Protein AF-A0A4S8ESS3-F1 (afdb_monomer_lite)

pLDDT: mean 81.31, std 18.11, range [32.84, 97.81]

Secondary structure (DSSP, 8-state):
---------------------------------------HHHHHHHHSSGGGTT--HHHHHHHH---SEEETTEEEEEETTEEEEEEE-TTSSSEEEEEEE--TT---BTHHHHTS----BSTT-BHHHHHHHH-S--EEES--SS--TTS--EEEEEE---GGGTT-EEEEEEESSSTTTHHHHHHHHHHHHHHH-HHHHHTTGGGG-TTHHHHHHHHHHTTPBP-EEEEESS-HHHHTT------

Organism: NCBI:txid1330072

Structure (mmCIF, N/CA/C/O backbone):
data_AF-A0A4S8ESS3-F1
#
_entry.id   AF-A0A4S8ESS3-F1
#
loop_
_atom_site.group_PDB
_atom_site.id
_atom_site.type_symbol
_atom_site.label_atom_id
_atom_site.label_alt_id
_atom_site.label_comp_id
_atom_site.label_asym_id
_atom_site.label_entity_id
_atom_site.label_seq_id
_atom_site.pdbx_PDB_ins_code
_atom_site.Cartn_x
_atom_site.Cartn_y
_atom_site.Cartn_z
_atom_site.occupancy
_atom_site.B_iso_or_equiv
_atom_site.auth_seq_id
_atom_site.auth_comp_id
_atom_site.auth_asym_id
_atom_site.auth_atom_id
_atom_site.pdbx_PDB_model_num
ATOM 1 N N . MET A 1 1 ? -50.466 -57.862 1.826 1.00 41.16 1 MET A N 1
ATOM 2 C CA . MET A 1 1 ? -50.766 -58.953 2.780 1.00 41.16 1 MET A CA 1
ATOM 3 C C . MET A 1 1 ? -50.254 -58.518 4.147 1.00 41.16 1 MET A C 1
ATOM 5 O O . MET A 1 1 ? -49.085 -58.185 4.235 1.00 41.16 1 MET A O 1
ATOM 9 N N . ILE A 1 2 ? -51.165 -58.125 5.049 1.00 39.56 2 ILE A N 1
ATOM 10 C CA . ILE A 1 2 ? -51.532 -58.864 6.286 1.00 39.56 2 ILE A CA 1
ATOM 11 C C . ILE A 1 2 ? -50.348 -58.850 7.277 1.00 39.56 2 ILE A C 1
ATOM 13 O O . ILE A 1 2 ? -49.388 -59.574 7.071 1.00 39.56 2 ILE A O 1
ATOM 17 N N . MET A 1 3 ? -50.238 -57.851 8.165 1.00 32.84 3 MET A N 1
ATOM 18 C CA . MET A 1 3 ? -50.833 -57.745 9.520 1.00 32.84 3 MET A CA 1
ATOM 19 C C . MET A 1 3 ? -50.567 -58.936 10.463 1.00 32.84 3 MET A C 1
ATOM 21 O O . MET A 1 3 ? -50.750 -60.079 10.059 1.00 32.84 3 MET A O 1
ATOM 25 N N . LYS A 1 4 ? -50.388 -58.585 11.754 1.00 39.69 4 LYS A N 1
ATOM 26 C CA . LYS A 1 4 ? -50.577 -59.377 12.997 1.00 39.69 4 LYS A CA 1
ATOM 27 C C . LYS A 1 4 ? -49.290 -60.010 13.566 1.00 39.69 4 LYS A C 1
ATOM 29 O O . LYS A 1 4 ? -48.505 -60.552 12.811 1.00 39.69 4 LYS A O 1
ATOM 34 N N . ASN A 1 5 ? -49.017 -60.020 14.873 1.00 41.47 5 ASN A N 1
ATOM 35 C CA . ASN A 1 5 ? -49.795 -59.601 16.042 1.00 41.47 5 ASN A CA 1
ATOM 36 C C . ASN A 1 5 ? -48.910 -59.631 17.315 1.00 41.47 5 ASN A C 1
ATOM 38 O O . ASN A 1 5 ? -48.058 -60.504 17.441 1.00 41.47 5 ASN A O 1
ATOM 42 N N . THR A 1 6 ? -49.158 -58.662 18.203 1.00 40.44 6 THR A N 1
ATOM 43 C CA . THR A 1 6 ? -49.408 -58.761 19.663 1.00 40.44 6 THR A CA 1
ATOM 44 C C . THR A 1 6 ? -48.734 -59.837 20.543 1.00 40.44 6 THR A C 1
ATOM 46 O O . THR A 1 6 ? -48.971 -61.020 20.343 1.00 40.44 6 THR A O 1
ATOM 49 N N . GLU A 1 7 ? -48.002 -59.350 21.572 1.00 41.84 7 GLU A N 1
ATOM 50 C CA . GLU A 1 7 ? -48.209 -59.485 23.051 1.00 41.84 7 GLU A CA 1
ATOM 51 C C . GLU A 1 7 ? -48.598 -60.846 23.692 1.00 41.84 7 GLU A C 1
ATOM 53 O O . GLU A 1 7 ? -49.115 -61.725 23.014 1.00 41.84 7 GLU A O 1
ATOM 58 N N . PRO A 1 8 ? -48.592 -60.999 25.042 1.00 59.50 8 PRO A N 1
ATOM 59 C CA . PRO A 1 8 ? -47.778 -60.425 26.134 1.00 59.50 8 PRO A CA 1
ATOM 60 C C . PRO A 1 8 ? -47.262 -61.551 27.076 1.00 59.50 8 PRO A C 1
ATOM 62 O O . PRO A 1 8 ? -47.487 -62.725 26.809 1.00 59.50 8 PRO A O 1
ATOM 65 N N . LEU A 1 9 ? -46.636 -61.228 28.219 1.00 39.53 9 LEU A N 1
ATOM 66 C CA . LEU A 1 9 ? -46.969 -61.882 29.502 1.00 39.53 9 LEU A CA 1
ATOM 67 C C . LEU A 1 9 ? -46.327 -61.160 30.695 1.00 39.53 9 LEU A C 1
ATOM 69 O O . LEU A 1 9 ? -45.116 -60.972 30.790 1.00 39.53 9 LEU A O 1
ATOM 73 N N . HIS A 1 10 ? -47.205 -60.773 31.615 1.00 44.12 10 HIS A N 1
ATOM 74 C CA . HIS A 1 10 ? -46.914 -60.289 32.953 1.00 44.12 10 HIS A CA 1
ATOM 75 C C . HIS A 1 10 ? -46.130 -61.310 33.787 1.00 44.12 10 HIS A C 1
ATOM 77 O O . HIS A 1 10 ? -46.513 -62.475 33.863 1.00 44.12 10 HIS A O 1
ATOM 83 N N . TYR A 1 11 ? -45.158 -60.825 34.563 1.00 37.94 11 TYR A N 1
ATOM 84 C CA . TYR A 1 11 ? -44.803 -61.443 35.839 1.00 37.94 11 TYR A CA 1
ATOM 85 C C . TYR A 1 11 ? -44.484 -60.363 36.882 1.00 37.94 11 TYR A C 1
ATOM 87 O O . TYR A 1 11 ? -43.600 -59.529 36.698 1.00 37.94 11 TYR A O 1
ATOM 95 N N . ARG A 1 12 ? -45.253 -60.374 37.974 1.00 43.81 12 ARG A N 1
ATOM 96 C CA . ARG A 1 12 ? -45.036 -59.640 39.230 1.00 43.81 12 ARG A CA 1
ATOM 97 C C . ARG A 1 12 ? -45.041 -60.703 40.328 1.00 43.81 12 ARG A C 1
ATOM 99 O O . ARG A 1 12 ? -45.996 -61.476 40.379 1.00 43.81 12 ARG A O 1
ATOM 106 N N . PRO A 1 13 ? -43.999 -60.780 41.162 1.00 48.12 13 PRO A N 1
ATOM 107 C CA . 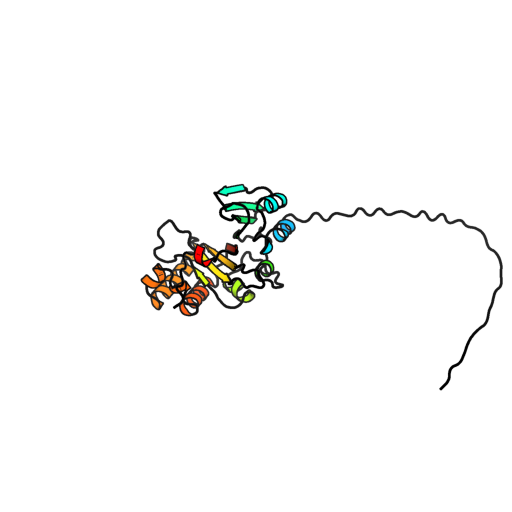PRO A 1 13 ? -44.198 -60.530 42.597 1.00 48.12 13 PRO A CA 1
ATOM 108 C C . PRO A 1 13 ? -42.968 -59.804 43.194 1.00 48.12 13 PRO A C 1
ATOM 110 O O . PRO A 1 13 ? -41.841 -60.009 42.768 1.00 48.12 13 PRO A O 1
ATOM 113 N N . SER A 1 14 ? -43.139 -58.728 43.960 1.00 41.91 14 SER A N 1
ATOM 114 C CA . SER A 1 14 ? -43.478 -58.627 45.391 1.00 41.91 14 SER A CA 1
ATOM 115 C C . SER A 1 14 ? -42.249 -58.542 46.303 1.00 41.91 14 SER A C 1
ATOM 117 O O . SER A 1 14 ? -41.392 -59.417 46.281 1.00 41.91 14 SER A O 1
ATOM 119 N N . ASN A 1 15 ? -42.329 -57.557 47.199 1.00 40.78 15 ASN A N 1
ATOM 120 C CA . ASN A 1 15 ? -41.742 -57.491 48.534 1.00 40.78 15 ASN A CA 1
ATOM 121 C C . ASN A 1 15 ? -40.331 -56.913 48.734 1.00 40.78 15 ASN A C 1
ATOM 123 O O . ASN A 1 15 ? -39.309 -57.562 48.576 1.00 40.78 15 ASN A O 1
ATOM 127 N N . THR A 1 16 ? -40.378 -55.667 49.229 1.00 48.56 16 THR A N 1
ATOM 128 C CA . THR A 1 16 ? -39.744 -55.197 50.470 1.00 48.56 16 THR A CA 1
ATOM 129 C C . THR A 1 16 ? -38.260 -55.480 50.641 1.00 48.56 16 THR A C 1
ATOM 131 O O . THR A 1 16 ? -37.907 -56.537 51.139 1.00 48.56 16 THR A O 1
ATOM 134 N N . GLU A 1 17 ? -37.430 -54.450 50.460 1.00 45.06 17 GLU A N 1
ATOM 135 C CA . GLU A 1 17 ? -36.347 -54.164 51.402 1.00 45.06 17 GLU A CA 1
ATOM 136 C C . GLU A 1 17 ? -36.005 -52.663 51.427 1.00 45.06 17 GLU A C 1
ATOM 138 O O . GLU A 1 17 ? -35.580 -52.063 50.447 1.00 45.06 17 GLU A O 1
ATOM 143 N N . LYS A 1 18 ? -36.228 -52.088 52.612 1.00 42.94 18 LYS A N 1
ATOM 144 C CA . LYS A 1 18 ? -35.362 -51.140 53.326 1.00 42.94 18 LYS A CA 1
ATOM 145 C C . LYS A 1 18 ? -34.908 -49.871 52.591 1.00 42.94 18 LYS A C 1
ATOM 147 O O . LYS A 1 18 ? -33.907 -49.822 51.886 1.00 42.94 18 LYS A O 1
ATOM 152 N N . PHE A 1 19 ? -35.598 -48.796 52.973 1.00 48.78 19 PHE A N 1
ATOM 153 C CA . PHE A 1 19 ? -35.094 -47.432 53.126 1.00 48.78 19 PHE A CA 1
ATOM 154 C C . PHE A 1 19 ? -33.573 -47.350 53.359 1.00 48.78 19 PHE A C 1
ATOM 156 O O . PHE A 1 19 ? -33.075 -47.677 54.437 1.00 48.78 19 PHE A O 1
ATOM 163 N N . LYS A 1 20 ? -32.862 -46.783 52.385 1.00 42.53 20 LYS A N 1
ATOM 164 C CA . LYS A 1 20 ? -31.691 -45.939 52.630 1.00 42.53 20 LYS A CA 1
ATOM 165 C C . LYS A 1 20 ? -31.896 -44.651 51.844 1.00 42.53 20 LYS A C 1
ATOM 167 O O . LYS A 1 20 ? -31.804 -44.636 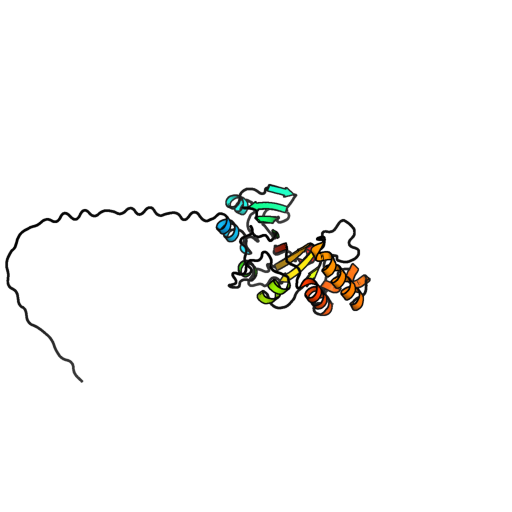50.622 1.00 42.53 20 LYS A O 1
ATOM 172 N N . GLN A 1 21 ? -32.253 -43.585 52.558 1.00 47.50 21 GLN A N 1
ATOM 173 C CA . GLN A 1 21 ? -32.236 -42.227 52.028 1.00 47.50 21 GLN A CA 1
ATOM 174 C C . GLN A 1 21 ? -30.781 -41.859 51.741 1.00 47.50 21 GLN A C 1
ATOM 176 O O . GLN A 1 21 ? -30.043 -41.434 52.625 1.00 47.50 21 GLN A O 1
ATOM 181 N N . THR A 1 22 ? -30.358 -42.059 50.499 1.00 47.38 22 THR A N 1
ATOM 182 C CA . THR A 1 22 ? -29.132 -41.456 49.989 1.00 47.38 22 THR A CA 1
ATOM 183 C C . THR A 1 22 ? -29.455 -40.003 49.671 1.00 47.38 22 THR A C 1
ATOM 185 O O . THR A 1 22 ? -30.120 -39.698 48.683 1.00 47.38 22 THR A O 1
ATOM 188 N N . VAL A 1 23 ? -29.035 -39.109 50.564 1.00 46.94 23 VAL A N 1
ATOM 189 C CA . VAL A 1 23 ? -29.010 -37.666 50.331 1.00 46.94 23 VAL A CA 1
ATOM 190 C C . VAL A 1 23 ? -28.032 -37.415 49.184 1.00 46.94 23 VAL A C 1
ATOM 192 O O . VAL A 1 23 ? -26.819 -37.488 49.364 1.00 46.94 23 VAL A O 1
ATOM 195 N N . TRP A 1 24 ? -28.557 -37.161 47.987 1.00 39.31 24 TRP A N 1
ATOM 196 C CA . TRP A 1 24 ? -27.760 -36.658 46.876 1.00 39.31 24 TRP A CA 1
ATOM 197 C C . TRP A 1 24 ? -27.543 -35.166 47.102 1.00 39.31 24 TRP A C 1
ATOM 199 O O . TRP A 1 24 ? -28.435 -34.350 46.880 1.00 39.31 24 TRP A O 1
ATOM 209 N N . ILE A 1 25 ? -26.353 -34.815 47.586 1.00 48.78 25 ILE A N 1
ATOM 210 C CA . ILE A 1 25 ? -25.860 -33.442 47.535 1.00 48.78 25 ILE A CA 1
ATOM 211 C C . ILE A 1 25 ? -25.698 -33.110 46.048 1.00 48.78 25 ILE A C 1
ATOM 213 O O . ILE A 1 25 ? -24.759 -33.568 45.400 1.00 48.78 25 ILE A O 1
ATOM 217 N N . VAL A 1 26 ? -26.641 -32.348 45.490 1.00 49.59 26 VAL A N 1
ATOM 218 C CA . VAL A 1 26 ? -26.472 -31.708 44.184 1.00 49.59 26 VAL A CA 1
ATOM 219 C C . VAL A 1 26 ? -25.432 -30.612 44.381 1.00 49.59 26 VAL A C 1
ATOM 221 O O . VAL A 1 26 ? -25.742 -29.506 44.820 1.00 49.59 26 VAL A O 1
ATOM 224 N N . ALA A 1 27 ? -24.171 -30.944 44.115 1.00 51.00 27 ALA A N 1
ATOM 225 C CA . ALA A 1 27 ? -23.119 -29.955 43.976 1.00 51.00 27 ALA A CA 1
ATOM 226 C C . ALA A 1 27 ? -23.430 -29.128 42.722 1.00 51.00 27 ALA A C 1
ATOM 228 O O . ALA A 1 27 ? -23.197 -29.561 41.594 1.00 51.00 27 ALA A O 1
ATOM 229 N N . VAL A 1 28 ? -24.008 -27.943 42.920 1.00 52.81 28 VAL A N 1
ATOM 230 C CA . VAL A 1 28 ? -24.114 -26.920 41.880 1.00 52.81 28 VAL A CA 1
ATOM 231 C C . VAL A 1 28 ? -22.691 -26.441 41.599 1.00 52.81 28 VAL A C 1
ATOM 233 O O . VAL A 1 28 ? -22.165 -25.566 42.282 1.00 52.81 28 VAL A O 1
ATOM 236 N N . CYS A 1 29 ? -22.035 -27.064 40.619 1.00 44.31 29 CYS A N 1
ATOM 237 C CA . CYS A 1 29 ? -20.798 -26.558 40.040 1.00 44.31 29 CYS A CA 1
ATOM 238 C C . CYS A 1 29 ? -21.122 -25.258 39.299 1.00 44.31 29 CYS A C 1
ATOM 240 O O . CYS A 1 29 ? -21.461 -25.263 38.117 1.00 44.31 29 CYS A O 1
ATOM 242 N N . THR A 1 30 ? -21.013 -24.129 39.994 1.00 52.16 30 THR A N 1
ATOM 243 C CA . THR A 1 30 ? -20.825 -22.826 39.358 1.00 52.16 30 THR A CA 1
ATOM 244 C C . THR A 1 30 ? -19.463 -22.850 38.671 1.00 52.16 30 THR A C 1
ATOM 246 O O . THR A 1 30 ? -18.445 -22.523 39.280 1.00 52.16 30 THR A O 1
ATOM 249 N N . LEU A 1 31 ? -19.425 -23.316 37.423 1.00 49.75 31 LEU A N 1
ATOM 250 C CA . LEU A 1 31 ? -18.255 -23.145 36.573 1.00 49.75 31 LEU A CA 1
ATOM 251 C C . LEU A 1 31 ? -18.086 -21.637 36.346 1.00 49.75 31 LEU A C 1
ATOM 253 O O . LEU A 1 31 ? -19.010 -21.007 35.822 1.00 49.75 31 LEU A O 1
ATOM 257 N N . PRO A 1 32 ? -16.957 -21.030 36.746 1.00 51.09 32 PRO A N 1
ATOM 258 C CA . PRO A 1 32 ? -16.668 -19.671 36.336 1.00 51.09 32 PRO A CA 1
ATOM 259 C C . PRO A 1 32 ? -16.562 -19.679 34.811 1.00 51.09 32 PRO A C 1
ATOM 261 O O . PRO A 1 32 ? -15.736 -20.393 34.239 1.00 51.09 32 PRO A O 1
ATOM 264 N N . VAL A 1 33 ? -17.426 -18.911 34.147 1.00 59.03 33 VAL A N 1
ATOM 265 C CA . VAL A 1 33 ? -17.253 -18.578 32.733 1.00 59.03 33 VAL A CA 1
ATOM 266 C C . VAL A 1 33 ? -15.949 -17.794 32.657 1.00 59.03 33 VAL A C 1
ATOM 268 O O . VAL A 1 33 ? -15.896 -16.616 33.001 1.00 59.03 33 VAL A O 1
ATOM 271 N N . LEU A 1 34 ? -14.869 -18.480 32.286 1.00 51.06 34 LEU A N 1
ATOM 272 C CA . LEU A 1 34 ? -13.613 -17.853 31.908 1.00 51.06 34 LEU A CA 1
ATOM 273 C C . LEU A 1 34 ? -13.910 -17.020 30.663 1.00 51.06 34 LEU A C 1
ATOM 275 O O . LEU A 1 34 ? -13.962 -17.542 29.551 1.00 51.06 34 LEU A O 1
ATOM 279 N N . ALA A 1 35 ? -14.156 -15.726 30.864 1.00 52.94 35 ALA A N 1
ATOM 280 C CA . ALA A 1 35 ? -14.099 -14.755 29.791 1.00 52.94 35 ALA A CA 1
ATOM 281 C C . ALA A 1 35 ? -12.688 -14.849 29.202 1.00 52.94 35 ALA A C 1
ATOM 283 O O . ALA A 1 35 ? -11.712 -14.474 29.854 1.00 52.94 35 ALA A O 1
ATOM 284 N N . ALA A 1 36 ? -12.571 -15.438 28.012 1.00 52.00 36 ALA A N 1
ATOM 285 C CA . ALA A 1 36 ? -11.314 -15.479 27.292 1.00 52.00 36 ALA A CA 1
ATOM 286 C C . ALA A 1 36 ? -10.879 -14.029 27.066 1.00 52.00 36 ALA A C 1
ATOM 288 O O . ALA A 1 36 ? -11.520 -13.294 26.315 1.00 52.00 36 ALA A O 1
ATOM 289 N N . ALA A 1 37 ? -9.825 -13.600 27.757 1.00 53.72 37 ALA A N 1
ATOM 290 C CA . ALA A 1 37 ? -9.178 -12.339 27.459 1.00 53.72 37 ALA A CA 1
ATOM 291 C C . ALA A 1 37 ? -8.670 -12.440 26.017 1.00 53.72 37 ALA A C 1
ATOM 293 O O . ALA A 1 37 ? -7.736 -13.190 25.732 1.00 53.72 37 ALA A O 1
ATOM 294 N N . GLN A 1 38 ? -9.340 -11.744 25.100 1.00 53.38 38 GLN A N 1
ATOM 295 C CA . GLN A 1 38 ? -8.868 -11.591 23.733 1.00 53.38 38 GLN A CA 1
ATOM 296 C C . GLN A 1 38 ? -7.447 -11.034 23.794 1.00 53.38 38 GLN A C 1
ATOM 298 O O . GLN A 1 38 ? -7.185 -10.042 24.483 1.00 53.38 38 GLN A O 1
ATOM 303 N N . THR A 1 39 ? -6.504 -11.701 23.129 1.00 61.78 39 THR A N 1
ATOM 304 C CA . THR A 1 39 ? -5.139 -11.189 23.087 1.00 61.78 39 THR A CA 1
ATOM 305 C C . THR A 1 39 ? -5.152 -9.844 22.355 1.00 61.78 39 THR A C 1
ATOM 307 O O . THR A 1 39 ? -5.902 -9.671 21.395 1.00 61.78 39 THR A O 1
ATOM 310 N N . PRO A 1 40 ? -4.325 -8.865 22.754 1.00 65.50 40 PRO A N 1
ATOM 311 C CA . PRO A 1 40 ? -4.314 -7.546 22.116 1.00 65.50 40 PRO A CA 1
ATOM 312 C C . PRO A 1 40 ? -4.133 -7.589 20.582 1.00 65.50 40 PRO A C 1
ATOM 314 O O . PRO A 1 40 ? -4.647 -6.730 19.867 1.00 65.50 40 PRO A O 1
ATOM 317 N N . ALA A 1 41 ? -3.460 -8.625 20.067 1.00 69.56 41 ALA A N 1
ATOM 318 C CA . ALA A 1 41 ? -3.325 -8.898 18.638 1.00 69.56 41 ALA A CA 1
ATOM 319 C C . ALA A 1 41 ? -4.645 -9.326 17.961 1.00 69.56 41 ALA A C 1
ATOM 321 O O . ALA A 1 41 ? -4.890 -8.933 16.822 1.00 69.56 41 ALA A O 1
ATOM 322 N N . SER A 1 42 ? -5.513 -10.092 18.638 1.00 75.25 42 SER A N 1
ATOM 323 C CA . SER A 1 42 ? -6.817 -10.465 18.078 1.00 75.25 42 SER A CA 1
ATOM 324 C C . SER A 1 42 ? -7.733 -9.249 17.977 1.00 75.25 42 SER A C 1
ATOM 326 O O . SER A 1 42 ? -8.344 -9.046 16.933 1.00 75.25 42 SER A O 1
ATOM 328 N N . LYS A 1 43 ? -7.723 -8.366 18.985 1.00 84.25 43 LYS A N 1
ATOM 329 C CA . LYS A 1 43 ? -8.522 -7.132 18.975 1.00 84.25 43 LYS A CA 1
ATOM 330 C C . LYS A 1 43 ? -8.148 -6.190 17.827 1.00 84.25 43 LYS A C 1
ATOM 332 O O . LYS A 1 43 ? -9.031 -5.655 17.159 1.00 84.25 43 LYS A O 1
ATOM 337 N N . LEU A 1 44 ? -6.849 -6.004 17.570 1.00 88.81 44 LEU A N 1
ATOM 338 C CA . LEU A 1 44 ? -6.382 -5.192 16.442 1.00 88.81 44 LEU A CA 1
ATOM 339 C C . LEU A 1 44 ? -6.870 -5.767 15.106 1.00 88.81 44 LEU A C 1
ATOM 341 O O . LEU A 1 44 ? -7.412 -5.034 14.285 1.00 88.81 44 LEU A O 1
ATOM 345 N N . ARG A 1 45 ? -6.730 -7.083 14.919 1.00 86.06 45 ARG A N 1
ATOM 346 C CA . ARG A 1 45 ? -7.158 -7.778 13.700 1.00 86.06 45 ARG A CA 1
ATOM 347 C C . ARG A 1 45 ? -8.677 -7.761 13.497 1.00 86.06 45 ARG A C 1
ATOM 349 O O . ARG A 1 45 ? -9.134 -7.737 12.363 1.00 86.06 45 ARG A O 1
ATOM 356 N N . GLU A 1 46 ? -9.441 -7.796 14.586 1.00 86.25 46 GLU A N 1
ATOM 357 C CA . GLU A 1 46 ? -10.907 -7.704 14.580 1.00 86.25 46 GLU A CA 1
ATOM 358 C C . GLU A 1 46 ? -11.403 -6.281 14.282 1.00 86.25 46 GLU A C 1
ATOM 360 O O . GLU A 1 46 ? -12.471 -6.117 13.700 1.00 86.25 46 GLU A O 1
ATOM 365 N N . THR A 1 47 ? -10.639 -5.253 14.667 1.00 89.25 47 THR A N 1
ATOM 366 C CA . THR A 1 47 ? -11.045 -3.846 14.499 1.00 89.25 47 THR A CA 1
ATOM 367 C C . THR A 1 47 ? -10.592 -3.260 13.161 1.00 89.25 47 THR A C 1
ATOM 369 O O . THR A 1 47 ? -11.306 -2.448 12.570 1.00 89.25 47 THR A O 1
ATOM 372 N N . ILE A 1 48 ? -9.403 -3.648 12.691 1.00 94.12 48 ILE A N 1
ATOM 373 C CA . ILE A 1 48 ? -8.791 -3.118 11.472 1.00 94.12 48 ILE A CA 1
ATOM 374 C C . ILE A 1 48 ? -8.917 -4.133 10.333 1.00 94.12 48 ILE A C 1
ATOM 376 O O . ILE A 1 48 ? -8.332 -5.216 10.368 1.00 94.12 48 ILE A O 1
ATOM 380 N N . GLY A 1 49 ? -9.666 -3.748 9.303 1.00 92.25 49 GLY A N 1
ATOM 381 C CA . GLY A 1 49 ? -9.890 -4.508 8.075 1.00 92.25 49 GLY A CA 1
ATOM 382 C C . GLY A 1 49 ? -10.698 -3.686 7.073 1.00 92.25 49 GLY A C 1
ATOM 383 O O . GLY A 1 49 ? -10.952 -2.506 7.304 1.00 92.25 49 GLY A O 1
ATOM 384 N N . LEU A 1 50 ? -11.157 -4.291 5.974 1.00 92.38 50 LEU A N 1
ATOM 385 C CA . LEU A 1 50 ? -11.910 -3.560 4.940 1.00 92.38 50 LEU A CA 1
ATOM 386 C C . LEU A 1 50 ? -13.180 -2.875 5.486 1.00 92.38 50 LEU A C 1
ATOM 388 O O . LEU A 1 50 ? -13.615 -1.858 4.951 1.00 92.38 50 LEU A O 1
ATOM 392 N N . ASP A 1 51 ? -13.762 -3.387 6.574 1.00 91.75 51 ASP A N 1
ATOM 393 C CA . ASP A 1 51 ? -14.911 -2.781 7.262 1.00 91.75 51 ASP A CA 1
ATOM 394 C C . ASP A 1 51 ? -14.604 -1.490 8.009 1.00 91.75 51 ASP A C 1
ATOM 396 O O . ASP A 1 51 ? -15.526 -0.719 8.266 1.00 91.75 51 ASP A O 1
ATOM 400 N N . THR A 1 52 ? -13.333 -1.207 8.294 1.00 94.81 52 THR A N 1
ATOM 401 C CA . THR A 1 52 ? -12.912 0.066 8.882 1.00 94.81 52 THR A CA 1
ATOM 402 C C . THR A 1 52 ? -13.265 1.246 7.972 1.00 94.81 52 THR A C 1
ATOM 404 O O . THR A 1 52 ? -13.532 2.345 8.460 1.00 94.81 52 THR A O 1
ATOM 407 N N . ILE A 1 53 ? -13.348 1.028 6.656 1.00 94.75 53 ILE A N 1
ATOM 408 C CA . ILE A 1 53 ? -13.742 2.066 5.704 1.00 94.75 53 ILE A CA 1
ATOM 409 C C . ILE A 1 53 ? -15.219 2.442 5.887 1.00 94.75 53 ILE A C 1
ATOM 411 O O . ILE A 1 53 ? -16.136 1.657 5.633 1.00 94.75 53 ILE A O 1
ATOM 415 N N . GLY A 1 54 ? -15.448 3.696 6.269 1.00 94.06 54 GLY A N 1
ATOM 416 C CA . GLY A 1 54 ? -16.746 4.265 6.619 1.00 94.06 54 GLY A CA 1
ATOM 417 C C . GLY A 1 54 ? -17.032 4.289 8.122 1.00 94.06 54 GLY A C 1
ATOM 418 O O . GLY A 1 54 ? -18.030 4.886 8.524 1.00 94.06 54 GLY A O 1
ATOM 419 N N . MET A 1 55 ? -16.182 3.684 8.961 1.00 95.75 55 MET A N 1
ATOM 420 C CA . MET A 1 55 ? -16.316 3.798 10.415 1.00 95.75 55 MET A CA 1
ATOM 421 C C . MET A 1 55 ? -15.991 5.216 10.889 1.00 95.75 55 MET A C 1
ATOM 423 O O . MET A 1 55 ? -15.203 5.938 10.278 1.00 95.75 55 MET A O 1
ATOM 427 N N . ASN A 1 56 ? -16.586 5.606 12.014 1.00 95.62 56 ASN A N 1
ATOM 428 C CA . ASN A 1 56 ? -16.232 6.844 12.694 1.00 95.62 56 ASN A CA 1
ATOM 429 C C . ASN A 1 56 ? -14.905 6.672 13.453 1.00 95.62 56 ASN A C 1
ATOM 431 O O . ASN A 1 56 ? -14.707 5.651 14.114 1.00 95.62 56 ASN A O 1
ATOM 435 N N . LEU A 1 57 ? -14.032 7.681 13.409 1.00 95.69 57 LEU A N 1
ATOM 436 C CA . LEU A 1 57 ? -12.749 7.659 14.117 1.00 95.69 57 LEU A CA 1
ATOM 437 C C . LEU A 1 57 ? -12.918 7.379 15.618 1.00 95.69 57 LEU A C 1
ATOM 439 O O . LEU 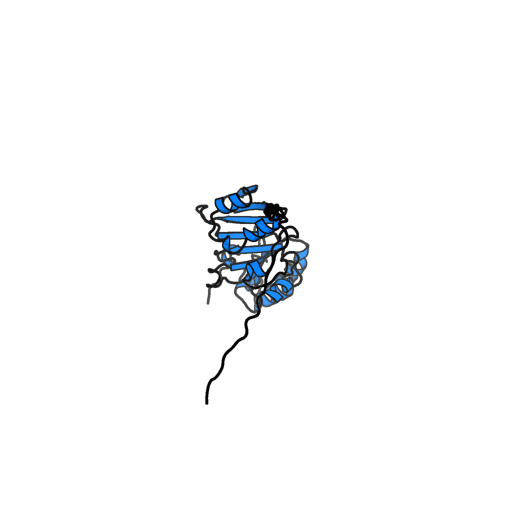A 1 57 ? -12.239 6.507 16.153 1.00 95.69 57 LEU A O 1
ATOM 443 N N . ALA A 1 58 ? -13.878 8.035 16.277 1.00 95.06 58 ALA A N 1
ATOM 444 C CA . ALA A 1 58 ? -14.108 7.881 17.713 1.00 95.06 58 ALA A CA 1
ATOM 445 C C . ALA A 1 58 ? -14.501 6.445 18.092 1.00 95.06 58 ALA A C 1
ATOM 447 O O . ALA A 1 58 ? -14.174 5.981 19.183 1.00 95.06 58 ALA A O 1
ATOM 448 N N . TYR A 1 59 ? -15.169 5.715 17.191 1.00 94.94 59 TYR A N 1
ATOM 449 C CA . TYR A 1 59 ? -15.460 4.298 17.407 1.00 94.94 59 TYR A CA 1
ATOM 450 C C . TYR A 1 59 ? -14.173 3.467 17.427 1.00 94.94 59 TYR A C 1
ATOM 452 O O . TYR A 1 59 ? -13.994 2.633 18.313 1.00 94.94 59 TYR A O 1
ATOM 460 N N . VAL A 1 60 ? -13.251 3.714 16.493 1.00 95.56 60 VAL A N 1
ATOM 461 C CA . VAL A 1 60 ? -11.961 3.012 16.460 1.00 95.56 60 VAL A CA 1
ATOM 462 C C . VAL A 1 60 ? -11.110 3.380 17.677 1.00 95.56 60 VAL A C 1
ATOM 464 O O . VAL A 1 60 ? -10.550 2.489 18.314 1.00 95.56 60 VAL A O 1
ATOM 467 N N . GLU A 1 61 ? -11.084 4.655 18.072 1.00 95.06 61 GLU A N 1
ATOM 468 C CA . GLU A 1 61 ? -10.355 5.110 19.262 1.00 95.06 61 GLU A CA 1
ATOM 469 C C . GLU A 1 61 ? -10.912 4.520 20.562 1.00 95.06 61 GLU A C 1
ATOM 471 O O . GLU A 1 61 ? -10.157 4.177 21.471 1.00 95.06 61 GLU A O 1
ATOM 476 N N . GLN A 1 62 ? -12.228 4.311 20.648 1.00 94.81 62 GLN A N 1
ATOM 477 C CA . GLN A 1 62 ? -12.834 3.608 21.778 1.00 94.81 62 GLN A CA 1
ATOM 478 C C . GLN A 1 62 ? -12.337 2.156 21.883 1.00 94.81 62 GLN A C 1
ATOM 480 O O . GLN A 1 62 ? -12.215 1.617 22.986 1.00 94.81 62 GLN A O 1
ATOM 485 N N . GLN A 1 63 ? -12.047 1.509 20.751 1.00 93.56 63 GLN A N 1
ATOM 486 C CA . GLN A 1 63 ? -11.564 0.130 20.730 1.00 93.56 63 GLN A CA 1
ATOM 487 C C . GLN A 1 63 ? -10.051 0.028 20.940 1.00 93.56 63 GLN A C 1
ATOM 489 O O . GLN A 1 63 ? -9.602 -0.861 21.670 1.00 93.56 63 GLN A O 1
ATOM 494 N N . LEU A 1 64 ? -9.265 0.902 20.317 1.00 94.12 64 LEU A N 1
ATOM 495 C CA . LEU A 1 64 ? -7.807 0.768 20.230 1.00 94.12 64 LEU A CA 1
ATOM 496 C C . LEU A 1 64 ? -7.034 1.777 21.089 1.00 94.12 64 LEU A C 1
ATOM 498 O O . LEU A 1 64 ? -5.825 1.625 21.256 1.00 94.12 64 LEU A O 1
ATOM 502 N N . GLY A 1 65 ? -7.725 2.751 21.679 1.00 93.81 65 GLY A N 1
ATOM 503 C CA . GLY A 1 65 ? -7.125 3.922 22.312 1.00 93.81 65 GLY A CA 1
ATOM 504 C C . GLY A 1 65 ? -7.011 5.103 21.339 1.00 93.81 65 GLY A C 1
ATOM 505 O O . GLY A 1 65 ? -7.188 4.924 20.133 1.00 93.81 65 GLY A O 1
ATOM 506 N N . PRO A 1 66 ? -6.736 6.315 21.850 1.00 95.19 66 PRO A N 1
ATOM 507 C CA . PRO A 1 66 ? -6.613 7.510 21.020 1.00 95.19 66 PRO A CA 1
ATOM 508 C C . PRO A 1 66 ? -5.413 7.419 20.072 1.00 95.19 66 PRO A C 1
ATOM 510 O O . PRO A 1 66 ? -4.425 6.738 20.370 1.00 95.19 66 PRO A O 1
ATOM 513 N N . ALA A 1 67 ? -5.473 8.152 18.960 1.00 96.81 67 ALA A N 1
ATOM 514 C CA . ALA A 1 67 ? -4.320 8.303 18.079 1.00 96.81 67 ALA A CA 1
ATOM 515 C C . ALA A 1 67 ? -3.118 8.897 18.840 1.00 96.81 67 ALA A C 1
ATOM 517 O O . ALA A 1 67 ? -3.258 9.810 19.656 1.00 96.81 67 ALA A O 1
ATOM 518 N N . MET A 1 68 ? -1.909 8.408 18.554 1.00 97.19 68 MET A N 1
ATOM 519 C CA . MET A 1 68 ? -0.678 8.968 19.130 1.00 97.19 68 MET A CA 1
ATOM 520 C C . MET A 1 68 ? -0.380 10.365 18.586 1.00 97.19 68 MET A C 1
ATOM 522 O O . MET A 1 68 ? 0.235 11.190 19.261 1.00 97.19 68 MET A O 1
ATOM 526 N N . ARG A 1 69 ? -0.760 10.593 17.327 1.00 96.44 69 ARG A N 1
ATOM 527 C CA . ARG A 1 69 ? -0.571 11.840 16.595 1.00 96.44 69 ARG A CA 1
ATOM 528 C C . ARG A 1 69 ? -1.734 12.019 15.631 1.00 96.44 69 ARG A C 1
ATOM 530 O O . ARG A 1 69 ? -2.256 11.044 15.096 1.00 96.44 69 ARG A O 1
ATOM 537 N N . SER A 1 70 ? -2.151 13.261 15.433 1.00 96.19 70 SER A N 1
ATOM 538 C CA . SER A 1 70 ? -3.128 13.622 14.412 1.00 96.19 70 SER A CA 1
ATOM 539 C C . SER A 1 70 ? -2.671 14.889 13.709 1.00 96.19 70 SER A C 1
ATOM 541 O O . SER A 1 70 ? -2.431 15.895 14.376 1.00 96.19 70 SER A O 1
ATOM 543 N N . ASP A 1 71 ? -2.557 14.821 12.387 1.00 94.25 71 ASP A N 1
ATOM 544 C CA . ASP A 1 71 ? -2.171 15.929 11.517 1.00 94.25 71 ASP A CA 1
ATOM 545 C C . ASP A 1 71 ? -3.264 16.128 10.466 1.00 94.25 71 ASP A C 1
ATOM 547 O O . ASP A 1 71 ? -3.360 15.398 9.481 1.00 94.25 71 ASP A O 1
ATOM 551 N N . GLY A 1 72 ? -4.144 17.104 10.696 1.00 93.38 72 GLY A N 1
ATOM 552 C CA . GLY A 1 72 ? -5.330 17.274 9.858 1.00 93.38 72 GLY A CA 1
ATOM 553 C C . GLY A 1 72 ? -6.227 16.034 9.918 1.00 93.38 72 GLY A C 1
ATOM 554 O O . GLY A 1 72 ? -6.741 15.704 10.986 1.00 93.38 72 GLY A O 1
ATOM 555 N N . ASN A 1 73 ? -6.401 15.368 8.774 1.00 94.38 73 ASN A N 1
ATOM 556 C CA . ASN A 1 73 ? -7.264 14.192 8.636 1.00 94.38 73 ASN A CA 1
ATOM 557 C C . ASN A 1 73 ? -6.516 12.861 8.818 1.00 94.38 73 ASN A C 1
ATOM 559 O O . ASN A 1 73 ? -7.134 11.803 8.708 1.00 94.38 73 ASN A O 1
ATOM 563 N N . GLU A 1 74 ? -5.204 12.893 9.051 1.00 95.31 74 GLU A N 1
ATOM 564 C CA . GLU A 1 74 ? -4.390 11.701 9.278 1.00 95.31 74 GLU A CA 1
ATOM 565 C C . GLU A 1 74 ? -4.220 11.446 10.772 1.00 95.31 74 GLU A C 1
ATOM 567 O O . GLU A 1 74 ? -3.821 12.331 11.531 1.00 95.31 74 GLU A O 1
ATOM 572 N N . HIS A 1 75 ? -4.499 10.216 11.194 1.00 97.19 75 HIS A N 1
ATOM 573 C CA . HIS A 1 75 ? -4.468 9.800 12.591 1.00 97.19 75 HIS A CA 1
ATOM 574 C C . HIS A 1 75 ? -3.570 8.571 12.732 1.00 97.19 75 HIS A C 1
ATOM 576 O O . HIS A 1 75 ? -3.908 7.490 12.247 1.00 97.19 75 HIS A O 1
ATOM 582 N N . SER A 1 76 ? -2.417 8.727 13.382 1.00 97.81 76 SER A N 1
ATOM 583 C CA . SER A 1 76 ? -1.408 7.671 13.512 1.00 97.81 76 SER A CA 1
ATOM 584 C C . SER A 1 76 ? -1.552 6.900 14.821 1.00 97.81 76 SER A C 1
ATOM 586 O O . SER A 1 76 ? -1.632 7.484 15.905 1.00 97.81 76 SER A O 1
ATOM 588 N N . PHE A 1 77 ? -1.490 5.576 14.732 1.00 97.50 77 PHE A N 1
ATOM 589 C CA . PHE A 1 77 ? -1.651 4.644 15.843 1.00 97.50 77 PHE A CA 1
ATOM 590 C C . PHE A 1 77 ? -0.440 3.712 15.965 1.00 97.50 77 PHE A C 1
ATOM 592 O O . PHE A 1 77 ? 0.190 3.342 14.975 1.00 97.50 77 PHE A O 1
ATOM 599 N N . MET A 1 78 ? -0.141 3.297 17.198 1.00 96.00 78 MET A N 1
ATOM 600 C CA . MET A 1 78 ? 0.775 2.195 17.498 1.00 96.00 78 MET A CA 1
ATOM 601 C C . MET A 1 78 ? 0.100 1.278 18.504 1.00 96.00 78 MET A C 1
ATOM 603 O O . MET A 1 78 ? -0.021 1.608 19.683 1.00 96.00 78 MET A O 1
ATOM 607 N N . VAL A 1 79 ? -0.328 0.109 18.044 1.00 94.50 79 VAL A N 1
ATOM 608 C CA . VAL A 1 79 ? -1.025 -0.868 18.884 1.00 94.50 79 VAL A CA 1
ATOM 609 C C . VAL A 1 79 ? -0.191 -2.137 18.916 1.00 94.50 79 VAL A C 1
ATOM 611 O O . VAL A 1 79 ? -0.008 -2.797 17.898 1.00 94.50 79 VAL A O 1
ATOM 614 N N . ASN A 1 80 ? 0.355 -2.469 20.088 1.00 91.75 80 ASN A N 1
ATOM 615 C CA . ASN A 1 80 ? 1.239 -3.627 20.290 1.00 91.75 80 ASN A CA 1
ATOM 616 C C . ASN A 1 80 ? 2.443 -3.678 19.329 1.00 91.75 80 ASN A C 1
ATOM 618 O O . ASN A 1 80 ? 2.862 -4.756 18.920 1.00 91.75 80 ASN A O 1
ATOM 622 N N . GLY A 1 81 ? 2.989 -2.518 18.950 1.00 92.81 81 GLY A N 1
ATOM 623 C CA . GLY A 1 81 ? 4.107 -2.419 18.005 1.00 92.81 81 GLY A CA 1
ATOM 624 C C . GLY A 1 81 ? 3.707 -2.470 16.526 1.00 92.81 81 GLY A C 1
ATOM 625 O O . GLY A 1 81 ? 4.579 -2.373 15.666 1.00 92.81 81 GLY A O 1
ATOM 626 N N . CYS A 1 82 ? 2.416 -2.611 16.211 1.00 95.81 82 CYS A N 1
ATOM 627 C CA . CYS A 1 82 ? 1.912 -2.445 14.854 1.00 95.81 82 CYS A CA 1
ATOM 628 C C . CYS A 1 82 ? 1.548 -0.979 14.600 1.00 95.81 82 CYS A C 1
ATOM 630 O O . CYS A 1 82 ? 0.683 -0.429 15.290 1.00 95.81 82 CYS A O 1
ATOM 632 N N . ALA A 1 83 ? 2.207 -0.369 13.614 1.00 96.75 83 ALA A N 1
ATOM 633 C CA . ALA A 1 83 ? 1.970 1.008 13.204 1.00 96.75 83 ALA A CA 1
ATOM 634 C C . ALA A 1 83 ? 0.977 1.061 12.039 1.00 96.75 83 ALA A C 1
ATOM 636 O O . ALA A 1 83 ? 1.134 0.345 11.047 1.00 96.75 83 ALA A O 1
ATOM 637 N N . PHE A 1 84 ? -0.025 1.924 12.155 1.00 96.69 84 PHE A N 1
ATOM 638 C CA . PHE A 1 84 ? -0.982 2.186 11.086 1.00 96.69 84 PHE A CA 1
ATOM 639 C C . PHE A 1 84 ? -1.525 3.611 11.184 1.00 96.69 84 PHE A C 1
ATOM 641 O O . PHE A 1 84 ? -1.522 4.220 12.256 1.00 96.69 84 PHE A O 1
ATOM 648 N N . THR A 1 85 ? -2.007 4.124 10.062 1.00 97.06 85 THR A N 1
ATOM 649 C CA . THR A 1 85 ? -2.612 5.445 9.930 1.00 97.06 85 THR A CA 1
ATOM 650 C C . THR A 1 85 ? -4.025 5.285 9.395 1.00 97.06 85 THR A C 1
ATOM 652 O O . THR A 1 85 ? -4.273 4.503 8.476 1.00 97.06 85 THR A O 1
ATOM 655 N N . LEU A 1 86 ? -4.962 6.016 9.990 1.00 96.62 86 LEU A N 1
ATOM 656 C CA . LEU A 1 86 ? -6.325 6.156 9.493 1.00 96.62 86 LEU A CA 1
ATOM 657 C C . LEU A 1 86 ? -6.466 7.555 8.908 1.00 96.62 86 LEU A C 1
ATOM 659 O O . LEU A 1 86 ? -6.142 8.528 9.590 1.00 96.62 86 LEU A O 1
ATOM 663 N N . THR A 1 87 ? -6.990 7.658 7.693 1.00 95.31 87 THR A N 1
ATOM 664 C CA . THR A 1 87 ? -7.294 8.950 7.076 1.00 95.31 87 THR A CA 1
ATOM 665 C C . THR A 1 87 ? -8.802 9.150 7.035 1.00 95.31 87 THR A C 1
ATOM 667 O O . THR A 1 87 ? -9.551 8.309 6.524 1.00 95.31 87 THR A O 1
ATOM 670 N N . THR A 1 88 ? -9.264 10.255 7.615 1.00 95.12 88 THR A N 1
ATOM 671 C CA . THR A 1 88 ? -10.677 10.639 7.654 1.00 95.12 88 THR A CA 1
ATOM 672 C C . THR A 1 88 ? -11.051 11.550 6.491 1.00 95.12 88 THR A C 1
ATOM 674 O O . THR A 1 88 ? -10.204 12.169 5.856 1.00 95.12 88 THR A O 1
ATOM 677 N N . ASP A 1 89 ? -12.334 11.586 6.130 1.00 91.81 89 ASP A N 1
ATOM 678 C CA . ASP A 1 89 ? -12.839 12.561 5.159 1.00 91.81 89 ASP A CA 1
ATOM 679 C C . 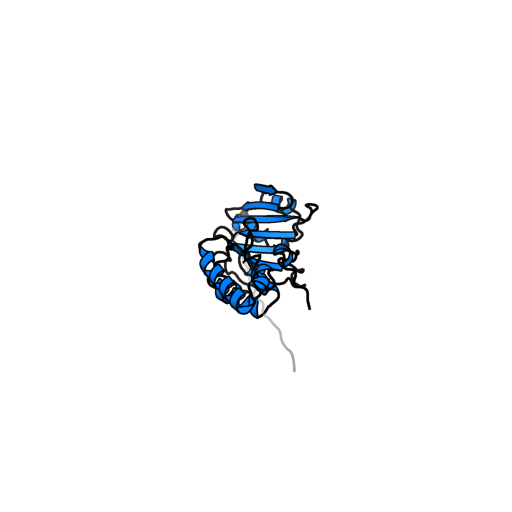ASP A 1 89 ? -12.549 14.013 5.592 1.00 91.81 89 ASP A C 1
ATOM 681 O O . ASP A 1 89 ? -12.219 14.289 6.741 1.00 91.81 89 ASP A O 1
ATOM 685 N N . GLN A 1 90 ? -12.731 14.969 4.678 1.00 88.38 90 GLN A N 1
ATOM 686 C CA . GLN A 1 90 ? -12.485 16.401 4.930 1.00 88.38 90 GLN A CA 1
ATOM 687 C C . GLN A 1 90 ? -13.286 16.992 6.106 1.00 88.38 90 GLN A C 1
ATOM 689 O O . GLN A 1 90 ? -13.020 18.109 6.539 1.00 88.38 90 GLN A O 1
ATOM 694 N N . GLN A 1 91 ? -14.304 16.282 6.592 1.00 88.44 91 GLN A N 1
ATOM 695 C CA . GLN A 1 91 ? -15.144 16.696 7.712 1.00 88.44 91 GLN A CA 1
ATOM 696 C C . GLN A 1 91 ? -14.811 15.917 8.995 1.00 88.44 91 GLN A C 1
ATOM 698 O O . GLN A 1 91 ? -15.499 16.094 10.000 1.00 88.44 91 GLN A O 1
ATOM 703 N N . GLY A 1 92 ? -13.799 15.042 8.968 1.00 86.94 92 GLY A N 1
ATOM 704 C CA . GLY A 1 92 ? -13.387 14.192 10.081 1.00 86.94 92 GLY A CA 1
ATOM 705 C C . GLY A 1 92 ? -14.428 13.144 10.489 1.00 86.94 92 GLY A C 1
ATOM 706 O O . GLY A 1 92 ? -14.380 12.632 11.608 1.00 86.94 92 GLY A O 1
ATOM 707 N N . ARG A 1 93 ? -15.430 12.852 9.645 1.00 88.81 93 ARG A N 1
ATOM 708 C CA . ARG A 1 93 ? -16.609 12.068 10.065 1.00 88.81 93 ARG A CA 1
ATOM 709 C C . ARG A 1 93 ? -16.426 10.572 9.899 1.00 88.81 93 ARG A C 1
ATOM 711 O O . ARG A 1 93 ? -16.909 9.803 10.736 1.00 88.81 93 ARG A O 1
ATOM 718 N N . SER A 1 94 ? -15.784 10.170 8.811 1.00 94.62 94 SER A N 1
ATOM 719 C CA . SER A 1 94 ? -15.617 8.771 8.442 1.00 94.62 94 SER A CA 1
ATOM 720 C C . SER A 1 94 ? -14.215 8.490 7.926 1.00 94.62 94 SER A C 1
ATOM 722 O O . SER A 1 94 ? -13.607 9.329 7.266 1.00 94.62 94 SER A O 1
ATOM 724 N N . ILE A 1 95 ? -13.701 7.304 8.241 1.00 95.75 95 ILE A N 1
ATOM 725 C CA . ILE A 1 95 ? -12.427 6.806 7.721 1.00 95.75 95 ILE A CA 1
ATOM 726 C C . ILE A 1 95 ? -12.626 6.437 6.249 1.00 95.75 95 ILE A C 1
ATOM 728 O O . ILE A 1 95 ? -13.508 5.637 5.934 1.00 95.75 95 ILE A O 1
ATOM 732 N N . HIS A 1 96 ? -11.820 6.991 5.347 1.00 93.31 96 HIS A N 1
ATOM 733 C CA . HIS A 1 96 ? -11.885 6.683 3.913 1.00 93.31 96 HIS A CA 1
ATOM 734 C C . HIS A 1 96 ? -10.655 5.923 3.402 1.00 93.31 96 HIS A C 1
ATOM 736 O O . HIS A 1 96 ? -10.735 5.312 2.333 1.00 93.31 96 HIS A O 1
ATOM 742 N N . MET A 1 97 ? -9.561 5.922 4.172 1.00 94.00 97 MET A N 1
ATOM 743 C CA . MET A 1 97 ? -8.339 5.183 3.875 1.00 94.00 97 MET A CA 1
ATOM 744 C C . MET A 1 97 ? -7.671 4.676 5.155 1.00 94.00 97 MET A C 1
ATOM 746 O O . MET A 1 97 ? -7.744 5.304 6.214 1.00 94.00 97 MET A O 1
ATOM 750 N N . VAL A 1 98 ? -7.003 3.535 5.036 1.00 95.62 98 VAL A N 1
ATOM 751 C CA . VAL A 1 98 ? -6.134 2.960 6.056 1.00 95.62 98 VAL A CA 1
ATOM 752 C C . VAL A 1 98 ? -4.800 2.600 5.415 1.00 95.62 98 VAL A C 1
ATOM 754 O O . VAL A 1 98 ? -4.778 1.933 4.383 1.00 95.62 98 VAL A O 1
ATOM 757 N N . GLU A 1 99 ? -3.702 2.988 6.055 1.00 95.50 99 GLU A N 1
ATOM 758 C CA . GLU A 1 99 ? -2.351 2.521 5.740 1.00 95.50 99 GLU A CA 1
ATOM 759 C C . GLU A 1 99 ? -1.793 1.738 6.931 1.00 95.50 99 GLU A C 1
ATOM 761 O O . GLU A 1 99 ? -1.833 2.201 8.067 1.00 95.50 99 GLU A O 1
ATOM 766 N N . ILE A 1 100 ? -1.245 0.552 6.687 1.00 96.25 100 ILE A N 1
ATOM 767 C CA . ILE A 1 100 ? -0.613 -0.300 7.697 1.00 96.25 100 ILE A CA 1
ATOM 768 C C . ILE A 1 100 ? 0.842 -0.504 7.302 1.00 96.25 100 ILE A C 1
ATOM 770 O O . ILE A 1 100 ? 1.101 -1.016 6.216 1.00 96.25 100 ILE A O 1
ATOM 774 N N . ARG A 1 101 ? 1.788 -0.214 8.202 1.00 95.56 101 ARG A N 1
ATOM 775 C CA . ARG A 1 101 ? 3.194 -0.603 8.027 1.00 95.56 101 ARG A CA 1
ATOM 776 C C . ARG A 1 101 ? 3.364 -2.067 8.409 1.00 95.56 101 ARG A C 1
ATOM 778 O O . ARG A 1 101 ? 3.135 -2.453 9.554 1.00 95.56 101 ARG A O 1
ATOM 785 N N . THR A 1 102 ? 3.759 -2.909 7.463 1.00 94.44 102 THR A N 1
ATOM 786 C CA . THR A 1 102 ? 3.863 -4.350 7.692 1.00 94.44 102 THR A CA 1
ATOM 787 C C . THR A 1 102 ? 5.070 -4.658 8.569 1.00 94.44 102 THR A C 1
ATOM 789 O O . THR A 1 102 ? 6.199 -4.291 8.257 1.00 94.44 102 THR A O 1
ATOM 792 N N . SER A 1 103 ? 4.847 -5.375 9.664 1.00 94.62 103 SER A N 1
ATOM 793 C CA . SER A 1 103 ? 5.909 -5.844 10.550 1.00 94.62 103 SER A CA 1
ATOM 794 C C . SER A 1 103 ? 5.473 -7.126 11.253 1.00 94.62 103 SER A C 1
ATOM 796 O O . SER A 1 103 ? 4.295 -7.486 11.237 1.00 94.62 103 SER A O 1
ATOM 798 N N . LYS A 1 104 ? 6.403 -7.807 11.931 1.00 94.06 104 LYS A N 1
ATOM 799 C CA . LYS A 1 104 ? 6.079 -8.992 12.748 1.00 94.06 104 LYS A CA 1
ATOM 800 C C . LYS A 1 104 ? 5.082 -8.696 13.877 1.00 94.06 104 LYS A C 1
ATOM 802 O O . LYS A 1 104 ? 4.442 -9.617 14.371 1.00 94.06 104 LYS A O 1
ATOM 807 N N . ALA A 1 105 ? 4.967 -7.435 14.296 1.00 93.38 105 ALA A N 1
ATOM 808 C CA . ALA A 1 105 ? 4.010 -7.010 15.312 1.00 93.38 105 ALA A CA 1
ATOM 809 C C . ALA A 1 105 ? 2.585 -6.851 14.756 1.00 93.38 105 ALA A C 1
ATOM 811 O O . ALA A 1 105 ? 1.624 -6.846 15.522 1.00 93.38 105 ALA A O 1
ATOM 812 N N . CYS A 1 106 ? 2.433 -6.747 13.433 1.00 94.19 106 CYS A N 1
ATOM 813 C CA . CYS A 1 106 ? 1.142 -6.625 12.775 1.00 94.19 106 CYS A CA 1
ATOM 814 C C . CYS A 1 106 ? 0.545 -8.012 12.470 1.00 94.19 106 CYS A C 1
ATOM 816 O O . CYS A 1 106 ? 1.087 -8.745 11.639 1.00 94.19 106 CYS A O 1
ATOM 818 N N . PRO A 1 107 ? -0.590 -8.387 13.090 1.00 93.62 107 PRO A N 1
ATOM 819 C CA . PRO A 1 107 ? -1.154 -9.736 13.012 1.00 93.62 107 PRO A CA 1
ATOM 820 C C . PRO A 1 107 ? -2.011 -9.963 11.753 1.00 93.62 107 PRO A C 1
ATOM 822 O O . PRO A 1 107 ? -2.945 -10.766 11.778 1.00 93.62 107 PRO A O 1
ATOM 825 N N . PHE A 1 108 ? -1.737 -9.233 10.670 1.00 94.44 108 PHE A N 1
ATOM 826 C CA . PHE A 1 108 ? -2.569 -9.238 9.472 1.00 94.44 108 PHE A CA 1
ATOM 827 C C . PHE A 1 108 ? -2.180 -10.342 8.485 1.00 94.44 108 PHE A C 1
ATOM 829 O O . PHE A 1 108 ? -1.005 -10.689 8.332 1.00 94.44 108 PHE A O 1
ATOM 836 N N . THR A 1 109 ? -3.190 -10.869 7.795 1.00 94.94 109 THR A N 1
ATOM 837 C CA . THR A 1 109 ? -3.063 -11.941 6.795 1.00 94.94 109 THR A C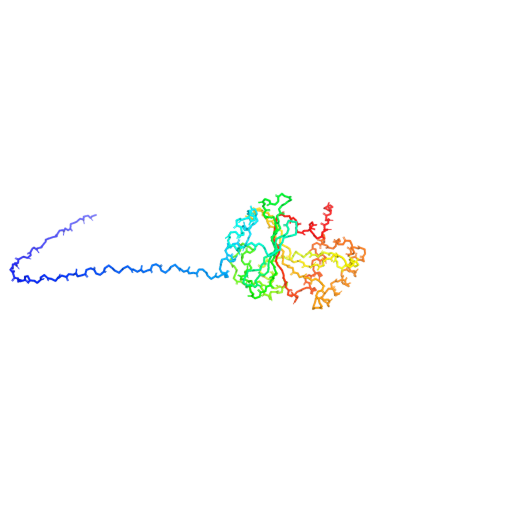A 1
ATOM 838 C C . THR A 1 109 ? -3.672 -11.524 5.463 1.00 94.94 109 THR A C 1
ATOM 840 O O . THR A 1 109 ? -4.570 -10.683 5.439 1.00 94.94 109 THR A O 1
ATOM 843 N N . MET A 1 110 ? -3.212 -12.120 4.362 1.00 94.00 110 MET A N 1
ATOM 844 C CA . MET A 1 110 ? -3.690 -11.794 3.012 1.00 94.00 110 MET A CA 1
ATOM 845 C C . MET A 1 110 ? -5.209 -11.952 2.868 1.00 94.00 110 MET A C 1
ATOM 847 O O . MET A 1 110 ? -5.855 -11.113 2.238 1.00 94.00 110 MET A O 1
ATOM 851 N N . GLY A 1 111 ? -5.805 -12.968 3.501 1.00 91.75 111 GLY A N 1
ATOM 852 C CA . GLY A 1 111 ? -7.244 -13.224 3.413 1.00 91.75 111 GLY A CA 1
ATOM 853 C C . GLY A 1 111 ? -8.118 -12.062 3.888 1.00 91.75 111 GLY A C 1
ATOM 854 O O . GLY A 1 111 ? -9.202 -11.854 3.347 1.00 91.75 111 GLY A O 1
ATOM 855 N N . GLN A 1 112 ? -7.620 -11.238 4.818 1.00 90.56 112 GLN A N 1
ATOM 856 C CA . GLN A 1 112 ? -8.341 -10.058 5.310 1.00 90.56 112 GLN A CA 1
ATOM 857 C C . GLN A 1 112 ? -8.535 -8.966 4.254 1.00 90.56 112 GLN A C 1
ATOM 859 O O . GLN A 1 112 ? -9.439 -8.150 4.403 1.00 90.56 112 GLN A O 1
ATOM 864 N N . PHE A 1 113 ? -7.700 -8.942 3.213 1.00 90.81 113 PHE A N 1
ATOM 865 C CA . PHE A 1 113 ? -7.740 -7.914 2.171 1.00 90.81 113 PHE A CA 1
ATOM 866 C C . PHE A 1 113 ? -8.211 -8.451 0.822 1.00 90.81 113 PHE A C 1
ATOM 868 O O . PHE A 1 113 ? -8.639 -7.677 -0.025 1.00 90.81 113 PHE A O 1
ATOM 875 N N . LEU A 1 114 ? -8.139 -9.767 0.610 1.00 87.69 114 LEU A N 1
ATOM 876 C CA . LEU A 1 114 ? -8.494 -10.396 -0.664 1.00 87.69 114 LEU A CA 1
ATOM 877 C C . LEU A 1 114 ? -9.906 -10.991 -0.697 1.00 87.69 114 LEU A C 1
ATOM 879 O O . LEU A 1 114 ? -10.280 -11.564 -1.718 1.00 87.69 114 LEU A O 1
ATOM 883 N N . SER A 1 115 ? -10.666 -10.917 0.402 1.00 80.06 115 SER A N 1
ATOM 884 C CA . SER A 1 115 ? -11.966 -11.597 0.549 1.00 80.06 115 SER A CA 1
ATOM 885 C C . SER A 1 115 ? -11.884 -13.096 0.200 1.00 80.06 115 SER A C 1
ATOM 887 O O . SER A 1 115 ? -12.781 -13.666 -0.422 1.00 80.06 115 SER A O 1
ATOM 889 N N . LYS A 1 116 ? -10.771 -13.736 0.582 1.00 83.75 116 LYS A N 1
ATOM 890 C CA . LYS A 1 116 ? -10.461 -15.157 0.355 1.00 83.75 116 LYS A CA 1
ATOM 891 C C . LYS A 1 116 ? -10.025 -15.801 1.668 1.00 83.75 116 LYS A C 1
ATOM 893 O O . LYS A 1 116 ? -9.440 -15.137 2.522 1.00 83.75 116 LYS A O 1
ATOM 898 N N . GLU A 1 117 ? -10.257 -17.102 1.812 1.00 86.56 117 GLU A N 1
ATOM 899 C CA . GLU A 1 117 ? -9.682 -17.871 2.918 1.00 86.56 117 GLU A CA 1
ATOM 900 C C . GLU A 1 117 ? -8.174 -18.051 2.693 1.00 86.56 117 GLU A C 1
ATOM 902 O O . GLU A 1 117 ? -7.738 -18.982 2.023 1.00 86.56 117 GLU A O 1
ATOM 907 N N . ASP A 1 118 ? -7.376 -17.127 3.230 1.00 91.94 118 ASP A N 1
ATOM 908 C CA . ASP A 1 118 ? -5.916 -17.184 3.189 1.00 91.94 118 ASP A CA 1
ATOM 909 C C . ASP A 1 118 ? -5.320 -16.687 4.515 1.00 91.94 118 ASP A C 1
ATOM 911 O O . ASP A 1 118 ? -5.586 -15.570 4.964 1.00 91.94 118 ASP A O 1
ATOM 915 N N . SER A 1 119 ? -4.515 -17.535 5.157 1.00 93.50 119 SER A N 1
ATOM 916 C CA . SER A 1 119 ? -3.888 -17.254 6.452 1.00 93.50 119 SER A CA 1
ATOM 917 C C . SER A 1 119 ? -2.425 -16.819 6.343 1.00 93.50 119 SER A C 1
ATOM 919 O O . SER A 1 119 ? -1.726 -16.791 7.357 1.00 93.50 119 SER A O 1
ATOM 921 N N . THR A 1 120 ? -1.933 -16.529 5.139 1.00 95.69 120 THR A N 1
ATOM 922 C CA . THR A 1 120 ? -0.548 -16.123 4.902 1.00 95.69 120 THR A CA 1
ATOM 923 C C . THR A 1 120 ? -0.306 -14.771 5.570 1.00 95.69 120 THR A C 1
ATOM 925 O O . THR A 1 120 ? -1.006 -13.804 5.247 1.00 95.69 120 THR A O 1
ATOM 928 N N . PRO A 1 121 ? 0.649 -14.665 6.511 1.00 95.06 121 PRO A N 1
ATOM 929 C CA . PRO A 1 121 ? 0.995 -13.389 7.121 1.00 95.06 121 PRO A CA 1
ATOM 930 C C . PRO A 1 121 ? 1.531 -12.416 6.075 1.00 95.06 121 PRO A C 1
ATOM 932 O O . PRO A 1 121 ? 2.291 -12.808 5.197 1.00 95.06 121 PRO A O 1
ATOM 935 N N . ILE A 1 122 ? 1.168 -11.142 6.194 1.00 94.12 122 ILE A N 1
ATOM 936 C CA . ILE A 1 122 ? 1.579 -10.124 5.215 1.00 94.12 122 ILE A CA 1
ATOM 937 C C . ILE A 1 122 ? 3.038 -9.710 5.402 1.00 94.12 122 ILE A C 1
ATOM 939 O O . ILE A 1 122 ? 3.736 -9.390 4.443 1.00 94.12 122 ILE A O 1
ATOM 943 N N . HIS A 1 123 ? 3.517 -9.712 6.646 1.00 94.69 123 HIS A N 1
ATOM 944 C CA . HIS A 1 123 ? 4.884 -9.311 6.943 1.00 94.69 123 HIS A CA 1
ATOM 945 C C . HIS A 1 123 ? 5.895 -10.240 6.256 1.00 94.69 123 HIS A C 1
ATOM 947 O O . HIS A 1 123 ? 5.794 -11.462 6.337 1.00 94.69 123 HIS A O 1
ATOM 953 N N . GLY A 1 124 ? 6.900 -9.649 5.611 1.00 94.56 124 GLY A N 1
ATOM 954 C CA . GLY A 1 124 ? 7.947 -10.394 4.911 1.00 94.56 124 GLY A CA 1
ATOM 955 C C . GLY A 1 124 ? 7.528 -10.977 3.558 1.00 94.56 124 GLY A C 1
ATOM 956 O O . GLY A 1 124 ? 8.345 -11.649 2.927 1.00 94.56 124 GLY A O 1
ATOM 957 N N . LEU A 1 125 ? 6.299 -10.727 3.087 1.00 96.81 125 LEU A N 1
ATOM 958 C CA . LEU A 1 125 ? 5.924 -11.068 1.718 1.00 96.81 125 LEU A CA 1
ATOM 959 C C . LEU A 1 125 ? 6.694 -10.209 0.722 1.00 96.81 125 LEU A C 1
ATOM 961 O O . LEU A 1 125 ? 6.907 -9.017 0.928 1.00 96.81 125 LEU A O 1
ATOM 965 N N . THR A 1 126 ? 7.081 -10.821 -0.391 1.00 96.94 126 THR A N 1
ATOM 966 C CA . THR A 1 126 ? 7.552 -10.088 -1.563 1.00 96.94 126 THR A CA 1
ATOM 967 C C . THR A 1 126 ? 6.397 -9.761 -2.492 1.00 96.94 126 THR A C 1
ATOM 969 O O . THR A 1 126 ? 5.326 -10.364 -2.397 1.00 96.94 126 THR A O 1
ATOM 972 N N . PHE A 1 127 ? 6.624 -8.864 -3.449 1.00 95.38 127 PHE A N 1
ATOM 973 C CA . PHE A 1 127 ? 5.657 -8.620 -4.518 1.00 95.38 127 PHE A CA 1
ATOM 974 C C . PHE A 1 127 ? 5.274 -9.900 -5.277 1.00 95.38 127 PHE A C 1
ATOM 976 O O . PHE A 1 127 ? 4.098 -10.102 -5.558 1.00 95.38 127 PHE A O 1
ATOM 983 N N . GLN A 1 128 ? 6.226 -10.805 -5.534 1.00 94.88 128 GLN A N 1
ATOM 984 C CA . GLN A 1 128 ? 5.920 -12.116 -6.121 1.00 94.88 128 GLN A CA 1
ATOM 985 C C . GLN A 1 128 ? 5.032 -12.972 -5.202 1.00 94.88 128 GLN A C 1
ATOM 987 O O . GLN A 1 128 ? 4.147 -13.684 -5.675 1.00 94.88 128 GLN A O 1
ATOM 992 N N . GLY A 1 129 ? 5.265 -12.916 -3.886 1.00 95.38 129 GLY A N 1
ATOM 993 C CA . GLY A 1 129 ? 4.422 -13.578 -2.891 1.00 95.38 129 GLY A CA 1
ATOM 994 C C . GLY A 1 129 ? 2.980 -13.078 -2.948 1.00 95.38 129 GLY A C 1
ATOM 995 O O . GLY A 1 129 ? 2.061 -13.886 -3.063 1.00 95.38 129 GLY A O 1
ATOM 996 N N . VAL A 1 130 ? 2.789 -11.756 -2.960 1.00 94.69 130 VAL A N 1
ATOM 997 C CA . VAL A 1 130 ? 1.472 -11.128 -3.144 1.00 94.69 130 VAL A CA 1
ATOM 998 C C . VAL A 1 130 ? 0.823 -11.591 -4.447 1.00 94.69 130 VAL A C 1
ATOM 1000 O O . VAL A 1 130 ? -0.306 -12.073 -4.419 1.00 94.69 130 VAL A O 1
ATOM 1003 N N . GLU A 1 131 ? 1.538 -11.511 -5.571 1.00 92.44 131 GLU A N 1
ATOM 1004 C CA . GLU A 1 131 ? 1.038 -11.906 -6.893 1.00 92.44 131 GLU A CA 1
ATOM 1005 C C . GLU A 1 131 ? 0.558 -13.366 -6.917 1.00 92.44 131 GLU A C 1
ATOM 1007 O O . GLU A 1 131 ? -0.534 -13.656 -7.405 1.00 92.44 131 GLU A O 1
ATOM 1012 N N . SER A 1 132 ? 1.324 -14.285 -6.319 1.00 92.81 132 SER A N 1
ATOM 1013 C CA . SER A 1 132 ? 0.971 -15.711 -6.270 1.00 92.81 132 SER A CA 1
ATOM 1014 C C . SER A 1 132 ? -0.348 -16.013 -5.546 1.00 92.81 132 SER A C 1
ATOM 1016 O O . SER A 1 132 ? -0.963 -17.046 -5.808 1.00 92.81 132 SER A O 1
ATOM 1018 N N . ILE A 1 133 ? -0.798 -15.108 -4.671 1.00 93.31 133 ILE A N 1
ATOM 1019 C CA . ILE A 1 133 ? -2.021 -15.250 -3.871 1.00 93.31 133 ILE A CA 1
ATOM 1020 C C . ILE A 1 133 ? -3.162 -14.420 -4.486 1.00 93.31 133 ILE A C 1
ATOM 1022 O O . ILE A 1 133 ? -4.305 -14.876 -4.620 1.00 93.31 133 ILE A O 1
ATOM 1026 N N . ALA A 1 134 ? -2.865 -13.177 -4.866 1.00 89.50 134 ALA A N 1
ATOM 1027 C CA . ALA A 1 134 ? -3.842 -12.212 -5.352 1.00 89.50 134 ALA A CA 1
ATOM 1028 C C . ALA A 1 134 ? -4.244 -12.457 -6.817 1.00 89.50 134 ALA A C 1
ATOM 1030 O O . ALA A 1 134 ? -5.418 -12.293 -7.157 1.00 89.50 134 ALA A O 1
ATOM 1031 N N . GLY A 1 135 ? -3.326 -12.950 -7.654 1.00 85.56 135 GLY A N 1
ATOM 1032 C CA . GLY A 1 135 ? -3.550 -13.220 -9.072 1.00 85.56 135 GLY A CA 1
ATOM 1033 C C . GLY A 1 135 ? -2.877 -12.193 -9.987 1.00 85.56 135 GLY A C 1
ATOM 1034 O O . GLY A 1 135 ? -1.752 -11.769 -9.738 1.00 85.56 135 GLY A O 1
ATOM 1035 N N . LYS A 1 136 ? -3.539 -11.836 -11.097 1.00 73.38 136 LYS A N 1
ATOM 1036 C CA . LYS A 1 136 ? -2.936 -11.043 -12.186 1.00 73.38 136 LYS A CA 1
ATOM 1037 C C . LYS A 1 136 ? -2.331 -9.719 -11.711 1.00 73.38 136 LYS A C 1
ATOM 1039 O O . LYS A 1 136 ? -2.901 -9.032 -10.872 1.00 73.38 136 LYS A O 1
ATOM 1044 N N . TRP A 1 137 ? -1.204 -9.361 -12.319 1.00 69.00 137 TRP A N 1
ATOM 1045 C CA . TRP A 1 137 ? -0.435 -8.158 -12.029 1.00 69.00 137 TRP A CA 1
ATOM 1046 C C . TRP A 1 137 ? -1.185 -6.863 -12.345 1.00 69.00 137 TRP A C 1
ATOM 1048 O O . TRP A 1 137 ? -1.748 -6.670 -13.421 1.00 69.00 137 TRP A O 1
ATOM 1058 N N . HIS A 1 138 ? -1.106 -5.929 -11.412 1.00 82.50 138 HIS A N 1
ATOM 1059 C CA . HIS A 1 138 ? -1.592 -4.570 -11.573 1.00 82.50 138 HIS A CA 1
ATOM 1060 C C . HIS A 1 138 ? -0.644 -3.681 -10.776 1.00 82.50 138 HIS A C 1
ATOM 1062 O O . HIS A 1 138 ? -0.880 -3.399 -9.610 1.00 82.50 138 HIS A O 1
ATOM 1068 N N . TYR A 1 139 ? 0.492 -3.324 -11.368 1.00 88.69 139 TYR A N 1
ATOM 1069 C CA . TYR A 1 139 ? 1.476 -2.501 -10.676 1.00 88.69 139 TYR A CA 1
ATOM 1070 C C . TYR A 1 139 ? 1.193 -1.026 -10.928 1.00 88.69 139 TYR A C 1
ATOM 1072 O O . TYR A 1 139 ? 0.799 -0.634 -12.024 1.00 88.69 139 TYR A O 1
ATOM 1080 N N . LYS A 1 140 ? 1.398 -0.211 -9.902 1.00 88.06 140 LYS A N 1
ATOM 1081 C CA . LYS A 1 140 ? 1.426 1.245 -10.009 1.00 88.06 140 LYS A CA 1
ATOM 1082 C C . LYS A 1 140 ? 2.635 1.747 -9.246 1.00 88.06 140 LYS A C 1
ATOM 1084 O O . LYS A 1 140 ? 2.943 1.222 -8.182 1.00 88.06 140 LYS A O 1
ATOM 1089 N N . ALA A 1 141 ? 3.307 2.762 -9.753 1.00 88.75 141 ALA A N 1
ATOM 1090 C CA . ALA A 1 141 ? 4.323 3.475 -9.001 1.00 88.75 141 ALA A CA 1
ATOM 1091 C C . ALA A 1 141 ? 4.020 4.970 -9.034 1.00 88.75 141 ALA A C 1
ATOM 1093 O O . ALA A 1 141 ? 3.452 5.474 -10.005 1.00 88.75 141 ALA A O 1
ATOM 1094 N N . SER A 1 142 ? 4.396 5.673 -7.970 1.00 83.69 142 SER A N 1
ATOM 1095 C CA . SER A 1 142 ? 4.416 7.135 -7.966 1.00 83.69 142 SER A CA 1
ATOM 1096 C C . SER A 1 142 ? 5.494 7.641 -8.932 1.00 83.69 142 SER A C 1
ATOM 1098 O O . SER A 1 142 ? 6.009 6.899 -9.770 1.00 83.69 142 SER A O 1
ATOM 1100 N N . CYS A 1 143 ? 5.893 8.904 -8.804 1.00 80.44 143 CYS A N 1
ATOM 1101 C CA . CYS A 1 143 ? 7.085 9.360 -9.495 1.00 80.44 143 CYS A CA 1
ATOM 1102 C C . CYS A 1 143 ? 8.283 8.440 -9.173 1.00 80.44 143 CYS A C 1
ATOM 1104 O O . CYS A 1 143 ? 8.564 8.176 -8.006 1.00 80.44 143 CYS A O 1
ATOM 1106 N N . ILE A 1 144 ? 8.966 7.958 -10.216 1.00 84.31 144 ILE A N 1
ATOM 1107 C CA . ILE A 1 144 ? 10.168 7.105 -10.125 1.00 84.31 144 ILE A CA 1
ATOM 1108 C C . ILE A 1 144 ? 11.384 7.706 -10.839 1.00 84.31 144 ILE A C 1
ATOM 1110 O O . ILE A 1 144 ? 12.486 7.170 -10.745 1.00 84.31 144 ILE A O 1
ATOM 1114 N N . TYR A 1 145 ? 11.204 8.820 -11.552 1.00 80.62 145 TYR A N 1
ATOM 1115 C CA . TYR A 1 145 ? 12.234 9.456 -12.365 1.00 80.62 145 TYR A CA 1
ATOM 1116 C C . TYR A 1 145 ? 12.143 10.980 -12.242 1.00 80.62 145 TYR A C 1
ATOM 1118 O O . TYR A 1 145 ? 11.095 11.562 -12.505 1.00 80.62 145 TYR A O 1
ATOM 1126 N N . LEU A 1 146 ? 13.248 11.624 -11.842 1.00 78.88 146 LEU A N 1
ATOM 1127 C CA . LEU A 1 146 ? 13.359 13.082 -11.654 1.00 78.88 146 LEU A CA 1
ATOM 1128 C C . LEU A 1 146 ? 12.290 13.698 -10.722 1.00 78.88 146 LEU A C 1
ATOM 1130 O O . LEU A 1 146 ? 11.773 14.782 -10.978 1.00 78.88 146 LEU A O 1
ATOM 1134 N N . CYS A 1 147 ? 12.002 13.036 -9.599 1.00 73.00 147 CYS A N 1
ATOM 1135 C CA . CYS A 1 147 ? 10.881 13.372 -8.705 1.00 73.00 147 CYS A CA 1
ATOM 1136 C C . CYS A 1 147 ? 11.073 14.596 -7.808 1.00 73.00 147 CYS A C 1
ATOM 1138 O O . CYS A 1 147 ? 10.135 15.035 -7.143 1.00 73.00 147 CYS A O 1
ATOM 1140 N N . GLY A 1 148 ? 12.281 15.163 -7.788 1.00 67.12 148 GLY A N 1
ATOM 1141 C CA . GLY A 1 148 ? 12.657 16.190 -6.821 1.00 67.12 148 GLY A CA 1
ATOM 1142 C C . GLY A 1 148 ? 12.670 15.661 -5.378 1.00 67.12 148 GLY A C 1
ATOM 1143 O O . GLY A 1 148 ? 12.190 14.576 -5.073 1.00 67.12 148 GLY A O 1
ATOM 1144 N N . ASN A 1 149 ? 13.231 16.440 -4.456 1.00 61.56 149 ASN A N 1
ATOM 1145 C CA . ASN A 1 149 ? 13.496 15.998 -3.076 1.00 61.56 149 ASN A CA 1
ATOM 1146 C C . ASN A 1 149 ? 12.275 16.081 -2.132 1.00 61.56 149 ASN A C 1
ATOM 1148 O O . ASN A 1 149 ? 12.452 16.301 -0.937 1.00 61.56 149 ASN A O 1
ATOM 1152 N N . GLY A 1 150 ? 11.042 16.001 -2.641 1.00 61.19 150 GLY A N 1
ATOM 1153 C CA . GLY A 1 150 ? 9.848 16.354 -1.855 1.00 61.19 150 GLY A CA 1
ATOM 1154 C C . GLY A 1 150 ? 8.659 15.407 -1.953 1.00 61.19 150 GLY A C 1
ATOM 1155 O O . GLY A 1 150 ? 7.659 15.661 -1.288 1.00 61.19 150 GLY A O 1
ATOM 1156 N N . VAL A 1 151 ? 8.732 14.351 -2.766 1.00 63.38 151 VAL A N 1
ATOM 1157 C CA . VAL A 1 151 ? 7.597 13.450 -2.998 1.00 63.38 151 VAL A CA 1
ATOM 1158 C C . VAL A 1 151 ? 7.984 12.035 -2.565 1.00 63.38 151 VAL A C 1
ATOM 1160 O O . VAL A 1 151 ? 8.816 11.419 -3.235 1.00 63.38 151 VAL A O 1
ATOM 1163 N N . PRO A 1 152 ? 7.402 11.519 -1.464 1.00 67.44 152 PRO A N 1
ATOM 1164 C CA . PRO A 1 152 ? 7.564 10.129 -1.060 1.00 67.44 152 PRO A CA 1
ATOM 1165 C C . PRO A 1 152 ? 7.270 9.189 -2.228 1.00 67.44 152 PRO A C 1
ATOM 1167 O O . PRO A 1 152 ? 6.184 9.234 -2.819 1.00 67.44 152 PRO A O 1
ATOM 1170 N N . SER A 1 153 ? 8.256 8.368 -2.579 1.00 83.38 153 SER A N 1
ATOM 1171 C CA . SER A 1 153 ? 8.183 7.518 -3.760 1.00 83.38 153 SER A CA 1
ATOM 1172 C C . SER A 1 153 ? 7.842 6.087 -3.372 1.00 83.38 153 SER A C 1
ATOM 1174 O O . SER A 1 153 ? 8.451 5.509 -2.478 1.00 83.38 153 SER A O 1
ATOM 1176 N N . HIS A 1 154 ? 6.868 5.497 -4.056 1.00 88.44 154 HIS A N 1
ATOM 1177 C CA . HIS A 1 154 ? 6.318 4.191 -3.728 1.00 88.44 154 HIS A CA 1
ATOM 1178 C C . HIS A 1 154 ? 6.029 3.379 -4.985 1.00 88.44 154 HIS A C 1
ATOM 1180 O O . HIS A 1 154 ? 5.624 3.916 -6.018 1.00 88.44 154 HIS A O 1
ATOM 1186 N N . VAL A 1 155 ? 6.145 2.061 -4.861 1.00 91.25 155 VAL A N 1
ATOM 1187 C CA . VAL A 1 155 ? 5.600 1.098 -5.823 1.00 91.25 155 VAL A CA 1
ATOM 1188 C C . VAL A 1 155 ? 4.564 0.227 -5.131 1.00 91.25 155 VAL A C 1
ATOM 1190 O O . VAL A 1 155 ? 4.738 -0.157 -3.977 1.00 91.25 155 VAL A O 1
ATOM 1193 N N . TYR A 1 156 ? 3.491 -0.087 -5.844 1.00 92.00 156 TYR A N 1
ATOM 1194 C CA . TYR A 1 156 ? 2.339 -0.824 -5.362 1.00 92.00 156 TYR A CA 1
ATOM 1195 C C . TYR A 1 156 ? 1.967 -1.950 -6.320 1.00 92.00 156 TYR A C 1
ATOM 1197 O O . TYR A 1 156 ? 1.932 -1.767 -7.534 1.00 92.00 156 TYR A O 1
ATOM 1205 N N . TYR A 1 157 ? 1.602 -3.095 -5.755 1.00 92.94 157 TYR A N 1
ATOM 1206 C CA . TYR A 1 157 ? 0.693 -4.040 -6.384 1.00 92.94 157 TYR A CA 1
ATOM 1207 C C . TYR A 1 157 ? -0.723 -3.625 -5.984 1.00 92.94 157 TYR A C 1
ATOM 1209 O O . TYR A 1 157 ? -1.071 -3.658 -4.805 1.00 92.94 157 TYR A O 1
ATOM 1217 N N . TRP A 1 158 ? -1.516 -3.193 -6.955 1.00 90.69 158 TRP A N 1
ATOM 1218 C CA . TRP A 1 158 ? -2.815 -2.555 -6.792 1.00 90.69 158 TRP A CA 1
ATOM 1219 C C . TRP A 1 158 ? -3.944 -3.485 -7.223 1.00 90.69 158 TRP A C 1
ATOM 1221 O O . TRP A 1 158 ? -3.971 -3.983 -8.339 1.00 90.69 158 TRP A O 1
ATOM 1231 N N . LEU A 1 159 ? -4.919 -3.686 -6.356 1.00 89.25 159 LEU A N 1
ATOM 1232 C CA . LEU A 1 159 ? -6.138 -4.415 -6.647 1.00 89.25 159 LEU A CA 1
ATOM 1233 C C . LEU A 1 159 ? -7.276 -3.409 -6.806 1.00 89.25 159 LEU A C 1
ATOM 1235 O O . LEU A 1 159 ? -7.598 -2.712 -5.834 1.00 89.25 159 LEU A O 1
ATOM 1239 N N . PRO A 1 160 ? -7.885 -3.320 -8.004 1.00 85.75 160 PRO A N 1
ATOM 1240 C CA . PRO A 1 160 ? -9.031 -2.452 -8.200 1.00 85.75 160 PRO A CA 1
ATOM 1241 C C . PRO A 1 160 ? -10.174 -2.897 -7.291 1.00 85.75 160 PRO A C 1
ATOM 1243 O O . PRO A 1 160 ? -10.416 -4.093 -7.110 1.00 85.75 160 PRO A O 1
ATOM 1246 N N . GLY A 1 161 ? -10.894 -1.922 -6.748 1.00 84.94 161 GLY A N 1
ATOM 1247 C CA . GLY A 1 161 ? -12.096 -2.187 -5.980 1.00 84.94 161 GLY A CA 1
ATOM 1248 C C . GLY A 1 161 ? -13.180 -2.771 -6.877 1.00 84.94 161 GLY A C 1
ATOM 1249 O O . GLY A 1 161 ? -13.389 -2.320 -8.003 1.00 84.94 161 GLY A O 1
ATOM 1250 N N . ASP A 1 162 ? -13.888 -3.770 -6.365 1.00 81.19 162 ASP A N 1
ATOM 1251 C CA . ASP A 1 162 ? -15.070 -4.323 -7.011 1.00 81.19 162 ASP A CA 1
ATOM 1252 C C . ASP A 1 162 ? -16.340 -3.970 -6.221 1.00 81.19 162 ASP A C 1
ATOM 1254 O O . ASP A 1 162 ? -16.308 -3.636 -5.030 1.00 81.19 162 ASP A O 1
ATOM 1258 N N . ASN A 1 163 ? -17.491 -4.064 -6.887 1.00 81.12 163 ASN A N 1
ATOM 1259 C CA . ASN A 1 163 ? -18.775 -3.751 -6.263 1.00 81.12 163 ASN A CA 1
ATOM 1260 C C . ASN A 1 163 ? -19.112 -4.685 -5.085 1.00 81.12 163 ASN A C 1
ATOM 1262 O O . ASN A 1 163 ? -19.809 -4.257 -4.164 1.00 81.12 163 ASN A O 1
ATOM 1266 N N . ALA A 1 164 ? -18.637 -5.937 -5.089 1.00 80.50 164 ALA A N 1
ATOM 1267 C CA . ALA A 1 164 ? -18.888 -6.883 -4.000 1.00 80.50 164 ALA A CA 1
ATOM 1268 C C . ALA A 1 164 ? -18.140 -6.475 -2.718 1.00 80.50 164 ALA A C 1
ATOM 1270 O O . ALA A 1 164 ? -18.659 -6.645 -1.617 1.00 80.50 164 ALA A O 1
ATOM 1271 N N . ASN A 1 165 ? -16.982 -5.834 -2.868 1.00 78.56 165 ASN A N 1
ATOM 1272 C CA . ASN A 1 165 ? -16.146 -5.285 -1.808 1.00 78.56 165 ASN A CA 1
ATOM 1273 C C . ASN A 1 165 ? -16.384 -3.778 -1.590 1.00 78.56 165 ASN A C 1
ATOM 1275 O O . ASN A 1 165 ? -15.522 -3.072 -1.067 1.00 78.56 165 ASN A O 1
ATOM 1279 N N . ARG A 1 166 ? -17.573 -3.264 -1.950 1.00 87.00 166 ARG A N 1
ATOM 1280 C CA . ARG A 1 166 ? -17.985 -1.854 -1.766 1.00 87.00 166 ARG A CA 1
ATOM 1281 C C . ARG A 1 166 ? -17.036 -0.842 -2.424 1.00 87.00 166 ARG A C 1
ATOM 1283 O O . ARG A 1 166 ? -16.859 0.257 -1.891 1.00 87.00 166 ARG A O 1
ATOM 1290 N N . ASN A 1 167 ? -16.437 -1.211 -3.556 1.00 87.75 167 ASN A N 1
ATOM 1291 C CA . ASN A 1 167 ? -15.456 -0.410 -4.290 1.00 87.75 167 ASN A CA 1
ATOM 1292 C C . ASN A 1 167 ? -14.255 0.012 -3.425 1.00 87.75 167 ASN A C 1
ATOM 1294 O O . ASN A 1 167 ? -13.740 1.116 -3.574 1.00 87.75 167 ASN A O 1
ATOM 1298 N N . ILE A 1 168 ? -13.843 -0.846 -2.487 1.00 90.94 168 ILE A N 1
ATOM 1299 C CA . ILE A 1 168 ? -12.620 -0.644 -1.708 1.00 90.94 168 ILE A CA 1
ATOM 1300 C C . ILE A 1 168 ? -11.446 -1.186 -2.518 1.00 90.94 168 ILE A C 1
ATOM 1302 O O . ILE A 1 168 ? -11.404 -2.373 -2.833 1.00 90.94 168 ILE A O 1
ATOM 1306 N N . GLU A 1 169 ? -10.505 -0.311 -2.845 1.00 91.12 169 GLU A N 1
ATOM 1307 C CA . GLU A 1 169 ? -9.228 -0.673 -3.450 1.00 91.12 169 GLU A CA 1
ATOM 1308 C C . GLU A 1 169 ? -8.254 -1.146 -2.374 1.00 91.12 169 GLU A C 1
ATOM 1310 O O . GLU A 1 169 ? -8.311 -0.694 -1.227 1.00 91.12 169 GLU A O 1
ATOM 1315 N N . VAL A 1 170 ? -7.338 -2.036 -2.753 1.00 92.69 170 VAL A N 1
ATOM 1316 C CA . VAL A 1 170 ? -6.267 -2.526 -1.877 1.00 92.69 170 VAL A CA 1
ATOM 1317 C C . VAL A 1 170 ? -4.947 -2.417 -2.621 1.00 92.69 170 VAL A C 1
ATOM 1319 O O . VAL A 1 170 ? -4.846 -2.842 -3.764 1.00 92.69 170 VAL A O 1
ATOM 1322 N N . ALA A 1 171 ? -3.910 -1.900 -1.979 1.00 93.06 171 ALA A N 1
ATOM 1323 C CA . ALA A 1 171 ? -2.570 -1.838 -2.529 1.00 93.06 171 ALA A CA 1
ATOM 1324 C C . ALA A 1 171 ? -1.539 -2.372 -1.532 1.00 93.06 171 ALA A C 1
ATOM 1326 O O . ALA A 1 171 ? -1.532 -2.001 -0.362 1.00 93.06 171 ALA A O 1
ATOM 1327 N N . PHE A 1 172 ? -0.643 -3.230 -2.006 1.00 94.88 172 PHE A N 1
ATOM 1328 C CA . PHE A 1 172 ? 0.506 -3.728 -1.252 1.00 94.88 172 PHE A CA 1
ATOM 1329 C C . PHE A 1 172 ? 1.739 -3.006 -1.766 1.00 94.88 172 PHE A C 1
ATOM 1331 O O . PHE A 1 172 ? 1.996 -3.056 -2.967 1.00 94.88 172 PHE A O 1
ATOM 1338 N N . GLY A 1 173 ? 2.459 -2.299 -0.900 1.00 94.00 173 GLY A N 1
ATOM 1339 C CA . GLY A 1 173 ? 3.443 -1.312 -1.334 1.00 94.00 173 GLY A CA 1
ATOM 1340 C C . GLY A 1 173 ? 4.823 -1.464 -0.724 1.00 94.00 173 GLY A C 1
ATOM 1341 O O . GLY A 1 173 ? 5.015 -2.214 0.235 1.00 94.00 173 GLY A O 1
ATOM 1342 N N . ARG A 1 174 ? 5.768 -0.714 -1.290 1.00 94.06 174 ARG A N 1
ATOM 1343 C CA . ARG A 1 174 ? 7.112 -0.516 -0.749 1.00 94.06 174 ARG A CA 1
ATOM 1344 C C . ARG A 1 174 ? 7.586 0.917 -0.986 1.00 94.06 174 ARG A C 1
ATOM 1346 O O . ARG A 1 174 ? 7.405 1.430 -2.093 1.00 94.06 174 ARG A O 1
ATOM 1353 N N . ASP A 1 175 ? 8.213 1.516 0.027 1.00 90.81 175 ASP A N 1
ATOM 1354 C CA . ASP A 1 175 ? 8.997 2.743 -0.126 1.00 90.81 175 ASP A CA 1
ATOM 1355 C C . ASP A 1 175 ? 10.172 2.540 -1.079 1.00 90.81 175 ASP A C 1
ATOM 1357 O O . ASP A 1 175 ? 10.974 1.617 -0.934 1.00 90.81 175 ASP A O 1
ATOM 1361 N N . LEU A 1 176 ? 10.287 3.435 -2.051 1.00 89.06 176 LEU A N 1
ATOM 1362 C CA . LEU A 1 176 ? 11.366 3.439 -3.030 1.00 89.06 176 LEU A CA 1
ATOM 1363 C C . LEU A 1 176 ? 12.610 4.180 -2.538 1.00 89.06 176 LEU A C 1
ATOM 1365 O O . LEU A 1 176 ? 13.636 4.090 -3.201 1.00 89.06 176 LEU A O 1
ATOM 1369 N N . ASP A 1 177 ? 12.540 4.870 -1.399 1.00 87.00 177 ASP A N 1
ATOM 1370 C CA . ASP A 1 177 ? 13.673 5.594 -0.806 1.00 87.00 177 ASP A CA 1
ATOM 1371 C C . ASP A 1 177 ? 14.625 4.666 -0.026 1.00 87.00 177 ASP A C 1
ATOM 1373 O O . ASP A 1 177 ? 15.769 5.026 0.252 1.00 87.00 177 ASP A O 1
ATOM 1377 N N . ASP A 1 178 ? 14.194 3.438 0.275 1.00 87.88 178 ASP A N 1
ATOM 1378 C CA . ASP A 1 178 ? 15.007 2.448 0.978 1.00 87.88 178 ASP A CA 1
ATOM 1379 C C . ASP A 1 178 ? 16.215 1.995 0.145 1.00 87.88 178 ASP A C 1
ATOM 1381 O O . ASP A 1 178 ? 16.081 1.576 -1.009 1.00 87.88 178 ASP A O 1
ATOM 1385 N N . GLU A 1 179 ? 17.401 1.973 0.764 1.00 88.19 179 GLU A N 1
ATOM 1386 C CA . GLU A 1 179 ? 18.653 1.536 0.122 1.00 88.19 179 GLU A CA 1
ATOM 1387 C C . GLU A 1 179 ? 18.553 0.122 -0.475 1.00 88.19 179 GLU A C 1
ATOM 1389 O O . GLU A 1 179 ? 19.093 -0.148 -1.549 1.00 88.19 179 GLU A O 1
ATOM 1394 N N . GLU A 1 180 ? 17.813 -0.775 0.184 1.00 91.06 180 GLU A N 1
ATOM 1395 C CA . GLU A 1 180 ? 17.591 -2.156 -0.265 1.00 91.06 180 GLU A CA 1
ATOM 1396 C C . GLU A 1 180 ? 16.806 -2.242 -1.585 1.00 91.06 180 GLU A C 1
ATOM 1398 O O . GLU A 1 180 ? 16.912 -3.232 -2.313 1.00 91.06 180 GLU A O 1
ATOM 1403 N N . VAL A 1 181 ? 16.020 -1.210 -1.903 1.00 92.81 181 VAL A N 1
ATOM 1404 C CA . VAL A 1 181 ? 15.134 -1.156 -3.073 1.00 92.81 181 VAL A CA 1
ATOM 1405 C C . VAL A 1 181 ? 15.811 -0.462 -4.257 1.00 92.81 181 VAL A C 1
ATOM 1407 O O . VAL A 1 181 ? 15.481 -0.764 -5.406 1.00 92.81 181 VAL A O 1
ATOM 1410 N N . GLN A 1 182 ? 16.817 0.386 -4.009 1.00 91.38 182 GLN A N 1
ATOM 1411 C CA . GLN A 1 182 ? 17.515 1.166 -5.042 1.00 91.38 182 GLN A CA 1
ATOM 1412 C C . GLN A 1 182 ? 18.008 0.335 -6.243 1.00 91.38 182 GLN A C 1
ATOM 1414 O O . GLN A 1 182 ? 17.802 0.767 -7.379 1.00 91.38 182 GLN A O 1
ATOM 1419 N N . PRO A 1 183 ? 18.591 -0.874 -6.080 1.00 92.94 183 PRO A N 1
ATOM 1420 C CA . PRO A 1 183 ? 19.012 -1.674 -7.233 1.00 92.94 183 PRO A CA 1
ATOM 1421 C C . PRO A 1 183 ? 17.839 -2.126 -8.117 1.00 92.94 183 PRO A C 1
ATOM 1423 O O . PRO A 1 183 ? 17.954 -2.153 -9.345 1.00 92.94 183 PRO A O 1
ATOM 1426 N N . ALA A 1 184 ? 16.704 -2.480 -7.504 1.00 94.50 184 ALA A N 1
ATOM 1427 C CA . ALA A 1 184 ? 15.492 -2.867 -8.222 1.00 94.50 184 ALA A CA 1
ATOM 1428 C C . ALA A 1 184 ? 14.848 -1.655 -8.910 1.00 94.50 184 ALA A C 1
ATOM 1430 O O . ALA A 1 184 ? 14.461 -1.754 -10.075 1.00 94.50 184 ALA A O 1
ATOM 1431 N N . LEU A 1 185 ? 14.807 -0.507 -8.226 1.00 92.75 185 LEU A N 1
ATOM 1432 C CA . LEU A 1 185 ? 14.338 0.767 -8.772 1.00 92.75 185 LEU A CA 1
ATOM 1433 C C . LEU A 1 185 ? 15.163 1.201 -9.988 1.00 92.75 185 LEU A C 1
ATOM 1435 O O . LEU A 1 185 ? 14.590 1.505 -11.030 1.00 92.75 185 LEU A O 1
ATOM 1439 N N . GLN A 1 186 ? 16.494 1.154 -9.901 1.00 92.06 186 GLN A N 1
ATOM 1440 C CA . GLN A 1 186 ? 17.366 1.502 -11.023 1.00 92.06 186 GLN A CA 1
ATOM 1441 C C . GLN A 1 186 ? 17.103 0.595 -12.231 1.00 92.06 186 GLN A C 1
ATOM 1443 O O . GLN A 1 186 ? 16.871 1.086 -13.333 1.00 92.06 186 GLN A O 1
ATOM 1448 N N . LYS A 1 187 ? 17.044 -0.730 -12.022 1.00 92.19 187 LYS A N 1
ATOM 1449 C CA . LYS A 1 187 ? 16.734 -1.691 -13.095 1.00 92.19 187 LYS A CA 1
ATOM 1450 C C . LYS A 1 187 ? 15.360 -1.423 -13.718 1.00 92.19 187 LYS A C 1
ATOM 1452 O O . LYS A 1 187 ? 15.200 -1.556 -14.932 1.00 92.19 187 LYS A O 1
ATOM 1457 N N . MET A 1 188 ? 14.364 -1.095 -12.896 1.00 92.94 188 MET A N 1
ATOM 1458 C CA . MET A 1 188 ? 13.021 -0.741 -13.349 1.00 92.94 188 MET A CA 1
ATOM 1459 C C . MET A 1 188 ? 13.058 0.512 -14.231 1.00 92.94 188 MET A C 1
ATOM 1461 O O . MET A 1 188 ? 12.583 0.461 -15.365 1.00 92.94 188 MET A O 1
ATOM 1465 N N . ASN A 1 189 ? 13.683 1.589 -13.749 1.00 92.25 189 ASN A N 1
ATOM 1466 C CA . ASN A 1 189 ? 13.819 2.858 -14.460 1.00 92.25 189 ASN A CA 1
ATOM 1467 C C . ASN A 1 189 ? 14.541 2.694 -15.797 1.00 92.25 189 ASN A C 1
ATOM 1469 O O . ASN A 1 189 ? 13.999 3.092 -16.825 1.00 92.25 189 ASN A O 1
ATOM 1473 N N . ASP A 1 190 ? 15.704 2.039 -15.812 1.00 92.94 190 ASP A N 1
ATOM 1474 C CA . ASP A 1 190 ? 16.492 1.834 -17.032 1.00 92.94 190 ASP A CA 1
ATOM 1475 C C . ASP A 1 190 ? 15.682 1.107 -18.112 1.00 92.94 190 ASP A C 1
ATOM 1477 O O . ASP A 1 190 ? 15.718 1.464 -19.292 1.00 92.94 190 ASP A O 1
ATOM 1481 N N . ARG A 1 191 ? 14.904 0.093 -17.716 1.00 93.38 191 ARG A N 1
ATOM 1482 C CA . ARG A 1 191 ? 14.073 -0.674 -18.651 1.00 93.38 191 ARG A CA 1
ATOM 1483 C C . ARG A 1 191 ? 12.849 0.099 -19.114 1.00 93.38 191 ARG A C 1
ATOM 1485 O O . ARG A 1 191 ? 12.517 0.014 -20.295 1.00 93.38 191 ARG A O 1
ATOM 1492 N N . LEU A 1 192 ? 12.187 0.839 -18.226 1.00 92.38 192 LEU A N 1
ATOM 1493 C CA . LEU A 1 192 ? 11.054 1.680 -18.605 1.00 92.38 192 LEU A CA 1
ATOM 1494 C C . LEU A 1 192 ? 11.499 2.778 -19.575 1.00 92.38 192 LEU A C 1
ATOM 1496 O O . LEU A 1 192 ? 10.879 2.934 -20.623 1.00 92.38 192 LEU A O 1
ATOM 1500 N N . VAL A 1 193 ? 12.613 3.461 -19.296 1.00 93.31 193 VAL A N 1
ATOM 1501 C CA . VAL A 1 193 ? 13.184 4.488 -20.181 1.00 93.31 193 VAL A CA 1
ATOM 1502 C C . VAL A 1 193 ? 13.562 3.887 -21.533 1.00 93.31 193 VAL A C 1
ATOM 1504 O O . VAL A 1 193 ? 13.190 4.435 -22.571 1.00 93.31 193 VAL A O 1
ATOM 1507 N N . ALA A 1 194 ? 14.221 2.725 -21.545 1.00 93.19 194 ALA A N 1
ATOM 1508 C CA . ALA A 1 194 ? 14.586 2.044 -22.785 1.00 93.19 194 ALA A CA 1
ATOM 1509 C C . ALA A 1 194 ? 13.371 1.628 -23.637 1.00 93.19 194 ALA A C 1
ATOM 1511 O O . ALA A 1 194 ? 13.485 1.548 -24.860 1.00 93.19 194 ALA A O 1
ATOM 1512 N N . GLN A 1 195 ? 12.217 1.347 -23.019 1.00 92.12 195 GLN A N 1
ATOM 1513 C CA . GLN A 1 195 ? 11.005 0.913 -23.725 1.00 92.12 195 GLN A CA 1
ATOM 1514 C C . GLN A 1 195 ? 10.036 2.047 -24.081 1.00 92.12 195 GLN A C 1
ATOM 1516 O O . GLN A 1 195 ? 9.300 1.916 -25.062 1.00 92.12 195 GLN A O 1
ATOM 1521 N N . LEU A 1 196 ? 9.982 3.111 -23.274 1.00 90.44 196 LEU A N 1
ATOM 1522 C CA . LEU A 1 196 ? 8.915 4.117 -23.308 1.00 90.44 196 LEU A CA 1
ATOM 1523 C C . LEU A 1 196 ? 9.411 5.561 -23.463 1.00 90.44 196 LEU A C 1
ATOM 1525 O O . LEU A 1 196 ? 8.582 6.406 -23.779 1.00 90.44 196 LEU A O 1
ATOM 1529 N N . SER A 1 197 ? 10.719 5.829 -23.339 1.00 89.88 197 SER A N 1
ATOM 1530 C CA . SER A 1 197 ? 11.383 7.150 -23.246 1.00 89.88 197 SER A CA 1
ATOM 1531 C C . SER A 1 197 ? 11.392 7.788 -21.853 1.00 89.88 197 SER A C 1
ATOM 1533 O O . SER A 1 197 ? 10.543 7.500 -21.014 1.00 89.88 197 SER A O 1
ATOM 1535 N N . GLU A 1 198 ? 12.362 8.678 -21.618 1.00 90.44 198 GLU A N 1
ATOM 1536 C CA . GLU A 1 198 ? 12.500 9.437 -20.365 1.00 90.44 198 GLU A CA 1
ATOM 1537 C C . GLU A 1 198 ? 11.256 10.271 -20.055 1.00 90.44 198 GLU A C 1
ATOM 1539 O O . GLU A 1 198 ? 10.771 10.236 -18.930 1.00 90.44 198 GLU A O 1
ATOM 1544 N N . GLU A 1 199 ? 10.694 10.952 -21.057 1.00 87.62 199 GLU A N 1
ATOM 1545 C CA . GLU A 1 199 ? 9.510 11.805 -20.906 1.00 87.62 199 GLU A CA 1
ATOM 1546 C C . GLU A 1 199 ? 8.298 11.006 -20.401 1.00 87.62 199 GLU A C 1
ATOM 1548 O O . GLU A 1 199 ? 7.613 11.403 -19.457 1.00 87.62 199 GLU A O 1
ATOM 1553 N N . PHE A 1 200 ? 8.077 9.822 -20.974 1.00 86.81 200 PHE A N 1
ATOM 1554 C CA . PHE A 1 200 ? 6.962 8.950 -20.604 1.00 86.81 200 PHE A CA 1
ATOM 1555 C C . PHE A 1 200 ? 7.088 8.425 -19.167 1.00 86.81 200 PHE A C 1
ATOM 1557 O O . PHE A 1 200 ? 6.091 8.267 -18.457 1.00 86.81 200 PHE A O 1
ATOM 1564 N N . VAL A 1 201 ? 8.323 8.156 -18.727 1.00 88.88 201 VAL A N 1
ATOM 1565 C CA . VAL A 1 201 ? 8.612 7.713 -17.357 1.00 88.88 201 VAL A CA 1
ATOM 1566 C C . VAL A 1 201 ? 8.509 8.872 -16.370 1.00 88.88 201 VAL A C 1
ATOM 1568 O O . VAL A 1 201 ? 7.887 8.719 -15.320 1.00 88.88 201 VAL A O 1
ATOM 1571 N N . GLN A 1 202 ? 9.045 10.039 -16.730 1.00 85.81 202 GLN A N 1
ATOM 1572 C CA . GLN A 1 202 ? 8.998 11.258 -15.927 1.00 85.81 202 GLN A CA 1
ATOM 1573 C C . GLN A 1 202 ? 7.561 11.670 -15.592 1.00 85.81 202 GLN A C 1
ATOM 1575 O O . GLN A 1 202 ? 7.276 12.038 -14.456 1.00 85.81 202 GLN A O 1
ATOM 1580 N N . PHE A 1 203 ? 6.646 11.575 -16.560 1.00 83.19 203 PHE A N 1
ATOM 1581 C CA . PHE A 1 203 ? 5.241 11.940 -16.369 1.00 83.19 203 PHE A CA 1
ATOM 1582 C C . PHE A 1 203 ? 4.354 10.789 -15.873 1.00 83.19 203 PHE A C 1
ATOM 1584 O O . PHE A 1 203 ? 3.131 10.903 -15.905 1.00 83.19 203 PHE A O 1
ATOM 1591 N N . GLY A 1 204 ? 4.931 9.666 -15.428 1.00 84.50 204 GLY A N 1
ATOM 1592 C CA . GLY A 1 204 ? 4.162 8.573 -14.821 1.00 84.50 204 GLY A CA 1
ATOM 1593 C C . GLY A 1 204 ? 3.246 7.812 -15.788 1.00 84.50 204 GLY A C 1
ATOM 1594 O O . GLY A 1 204 ? 2.440 6.989 -15.351 1.00 84.50 204 GLY A O 1
ATOM 1595 N N . GLN A 1 205 ? 3.366 8.042 -17.100 1.00 86.00 205 GLN A N 1
ATOM 1596 C CA . GLN A 1 205 ? 2.446 7.506 -18.111 1.00 86.00 205 GLN A CA 1
ATOM 1597 C C . GLN A 1 205 ? 2.542 5.975 -18.240 1.00 86.00 205 GLN A C 1
ATOM 1599 O O . GLN A 1 205 ? 1.609 5.320 -18.709 1.00 86.00 205 GLN A O 1
ATOM 1604 N N . PHE A 1 206 ? 3.643 5.367 -17.781 1.00 85.88 206 PHE A N 1
ATOM 1605 C CA . PHE A 1 206 ? 3.823 3.909 -17.740 1.00 85.88 206 PHE A CA 1
ATOM 1606 C C . PHE A 1 206 ? 2.772 3.193 -16.880 1.00 85.88 206 PHE A C 1
ATOM 1608 O O . PHE A 1 206 ? 2.435 2.048 -17.180 1.00 85.88 206 PHE A O 1
ATOM 1615 N N . ASN A 1 207 ? 2.205 3.869 -15.874 1.00 86.12 207 ASN A N 1
ATOM 1616 C CA . ASN A 1 207 ? 1.118 3.338 -15.048 1.00 86.12 207 ASN A CA 1
ATOM 1617 C C . ASN A 1 207 ? -0.164 3.062 -15.849 1.00 86.12 207 ASN A C 1
ATOM 1619 O O . ASN A 1 207 ? -0.998 2.256 -15.440 1.00 86.12 207 ASN A O 1
ATOM 1623 N N . CYS A 1 208 ? -0.308 3.706 -17.007 1.00 84.00 208 CYS A N 1
ATOM 1624 C CA . CYS A 1 208 ? -1.466 3.583 -17.887 1.00 84.00 208 CYS A CA 1
ATOM 1625 C C . CYS A 1 208 ? -1.284 2.500 -18.960 1.00 84.00 208 CYS A C 1
ATOM 1627 O O . CYS A 1 208 ? -2.171 2.285 -19.784 1.00 84.00 208 CYS A O 1
ATOM 1629 N N . LEU A 1 209 ? -0.140 1.805 -18.965 1.00 82.19 209 LEU A N 1
ATOM 1630 C CA . LEU A 1 209 ? 0.182 0.755 -19.927 1.00 82.19 209 LEU A CA 1
ATOM 1631 C C . LEU A 1 209 ? 0.195 -0.619 -19.241 1.00 82.19 209 LEU A C 1
ATOM 1633 O O . LEU A 1 209 ? 1.269 -1.102 -18.863 1.00 82.19 209 LEU A O 1
ATOM 1637 N N . PRO A 1 210 ? -0.961 -1.305 -19.139 1.00 71.75 210 PRO A N 1
ATOM 1638 C CA . PRO A 1 210 ? -1.099 -2.524 -18.341 1.00 71.75 210 PRO A CA 1
ATOM 1639 C C . PRO A 1 210 ? -0.228 -3.701 -18.800 1.00 71.75 210 PRO A C 1
ATOM 1641 O O . PRO A 1 210 ? -0.034 -4.628 -18.022 1.00 71.75 210 PRO A O 1
ATOM 1644 N N . ASN A 1 211 ? 0.304 -3.674 -20.027 1.00 77.12 211 ASN A N 1
ATOM 1645 C CA . ASN A 1 211 ? 1.222 -4.705 -20.523 1.00 77.12 211 ASN A CA 1
ATOM 1646 C C . ASN A 1 211 ? 2.690 -4.268 -20.404 1.00 77.12 211 ASN A C 1
ATOM 1648 O O . ASN A 1 211 ? 3.507 -4.995 -19.861 1.00 77.12 211 ASN A O 1
ATOM 1652 N N . LYS A 1 212 ? 3.042 -3.061 -20.865 1.00 79.56 212 LYS A N 1
ATOM 1653 C CA . LYS A 1 212 ? 4.453 -2.638 -20.940 1.00 79.56 212 LYS A CA 1
ATOM 1654 C C . LYS A 1 212 ? 5.016 -2.175 -19.596 1.00 79.56 212 LYS A C 1
ATOM 1656 O O . LYS A 1 212 ? 6.113 -2.575 -19.225 1.00 79.56 212 LYS A O 1
ATOM 1661 N N . GLY A 1 213 ? 4.272 -1.347 -18.861 1.00 83.12 213 GLY A N 1
ATOM 1662 C CA . GLY A 1 213 ? 4.714 -0.851 -17.557 1.00 83.12 213 GLY A CA 1
ATOM 1663 C C . GLY A 1 213 ? 4.700 -1.960 -16.509 1.00 83.12 213 GLY A C 1
ATOM 1664 O O . GLY A 1 213 ? 5.702 -2.201 -15.836 1.00 83.12 213 GLY A O 1
ATOM 1665 N N . ASN A 1 214 ? 3.583 -2.686 -16.423 1.00 85.25 214 ASN A N 1
ATOM 1666 C CA . ASN A 1 214 ? 3.390 -3.716 -15.401 1.00 85.25 214 ASN A CA 1
ATOM 1667 C C . ASN A 1 214 ? 4.398 -4.858 -15.492 1.00 85.25 214 ASN A C 1
ATOM 1669 O O . ASN A 1 214 ? 4.896 -5.274 -14.454 1.00 85.25 214 ASN A O 1
ATOM 1673 N N . GLU A 1 215 ? 4.726 -5.352 -16.690 1.00 87.25 215 GLU A N 1
ATOM 1674 C CA . GLU A 1 215 ? 5.702 -6.441 -16.839 1.00 87.25 215 GLU A CA 1
ATOM 1675 C C . GLU A 1 215 ? 7.095 -6.024 -16.349 1.00 87.25 215 GLU A C 1
ATOM 1677 O O . GLU A 1 215 ? 7.771 -6.786 -15.654 1.00 87.25 215 GLU A O 1
ATOM 1682 N N . VAL A 1 216 ? 7.518 -4.792 -16.656 1.00 91.25 216 VAL A N 1
ATOM 1683 C CA . VAL A 1 216 ? 8.811 -4.268 -16.198 1.00 91.25 216 VAL A CA 1
ATOM 1684 C C . VA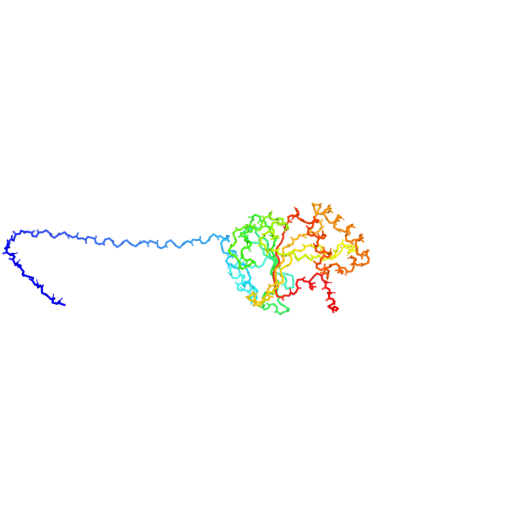L A 1 216 ? 8.830 -4.107 -14.679 1.00 91.25 216 VAL A C 1
ATOM 1686 O O . VAL A 1 216 ? 9.800 -4.528 -14.044 1.00 91.25 216 VAL A O 1
ATOM 1689 N N . MET A 1 217 ? 7.761 -3.551 -14.098 1.00 90.94 217 MET A N 1
ATOM 1690 C CA . MET A 1 217 ? 7.626 -3.386 -12.647 1.00 90.94 217 MET A CA 1
ATOM 1691 C C . MET A 1 217 ? 7.593 -4.738 -11.925 1.00 90.94 217 MET A C 1
ATOM 1693 O O . MET A 1 217 ? 8.343 -4.938 -10.970 1.00 90.94 217 MET A O 1
ATOM 1697 N N . ALA A 1 218 ? 6.801 -5.693 -12.417 1.00 90.12 218 ALA A N 1
ATOM 1698 C CA . ALA A 1 218 ? 6.707 -7.039 -11.860 1.00 90.12 218 ALA A CA 1
ATOM 1699 C C . ALA A 1 218 ? 8.070 -7.747 -11.865 1.00 90.12 218 ALA A C 1
ATOM 1701 O O . ALA A 1 218 ? 8.499 -8.302 -10.851 1.00 90.12 218 ALA A O 1
ATOM 1702 N N . GLU A 1 219 ? 8.803 -7.688 -12.984 1.00 91.75 219 GLU A N 1
ATOM 1703 C CA . GLU A 1 219 ? 10.113 -8.333 -13.087 1.00 91.75 219 GLU A CA 1
ATOM 1704 C C . GLU A 1 219 ? 11.160 -7.681 -12.175 1.00 91.75 219 GLU A C 1
ATOM 1706 O O . GLU A 1 219 ? 11.983 -8.383 -11.583 1.00 91.75 219 GLU A O 1
ATOM 1711 N N . ALA A 1 220 ? 11.164 -6.351 -12.074 1.00 93.56 220 ALA A N 1
ATOM 1712 C CA . ALA A 1 220 ? 12.124 -5.633 -11.244 1.00 93.56 220 ALA A CA 1
ATOM 1713 C C . ALA A 1 220 ? 11.844 -5.824 -9.745 1.00 93.56 220 ALA A C 1
ATOM 1715 O O . ALA A 1 220 ? 12.777 -6.048 -8.976 1.00 93.56 220 ALA A O 1
ATOM 1716 N N . MET A 1 221 ? 10.569 -5.802 -9.343 1.00 94.19 221 MET A N 1
ATOM 1717 C CA . MET A 1 221 ? 10.162 -5.778 -7.935 1.00 94.19 221 MET A CA 1
ATOM 1718 C C . MET A 1 221 ? 9.854 -7.156 -7.340 1.00 94.19 221 MET A C 1
ATOM 1720 O O . MET A 1 221 ? 9.669 -7.258 -6.132 1.00 94.19 221 MET A O 1
ATOM 1724 N N . ARG A 1 222 ? 9.849 -8.242 -8.128 1.00 94.25 222 ARG A N 1
ATOM 1725 C CA . ARG A 1 222 ? 9.476 -9.607 -7.684 1.00 94.25 222 ARG A CA 1
ATOM 1726 C C . ARG A 1 222 ? 10.011 -10.037 -6.310 1.00 94.25 222 ARG A C 1
ATOM 1728 O O . ARG A 1 222 ? 9.283 -10.655 -5.536 1.00 94.25 222 ARG A O 1
ATOM 1735 N N . SER A 1 223 ? 11.279 -9.751 -6.013 1.00 95.69 223 SER A N 1
ATOM 1736 C CA . SER A 1 223 ? 11.962 -10.175 -4.781 1.00 95.69 223 SER A CA 1
ATOM 1737 C C . SER A 1 223 ? 11.975 -9.107 -3.693 1.00 95.69 223 SER A C 1
ATOM 1739 O O . SER A 1 223 ? 12.471 -9.372 -2.601 1.00 95.69 223 SER A O 1
ATOM 1741 N N . VAL A 1 224 ? 11.465 -7.912 -3.982 1.00 96.12 224 VAL A N 1
ATOM 1742 C CA . VAL A 1 224 ? 11.372 -6.820 -3.017 1.00 96.12 224 VAL A CA 1
ATOM 1743 C C . VAL A 1 224 ? 10.238 -7.130 -2.046 1.00 96.12 224 VAL A C 1
ATOM 1745 O O . VAL A 1 224 ? 9.143 -7.514 -2.464 1.00 96.12 224 VAL A O 1
ATOM 1748 N N . GLN A 1 225 ? 10.523 -7.007 -0.749 1.00 96.94 225 GLN A N 1
ATOM 1749 C CA . GLN A 1 225 ? 9.522 -7.174 0.301 1.00 96.94 225 GLN A CA 1
ATOM 1750 C C . GLN A 1 225 ? 8.605 -5.959 0.359 1.00 96.94 225 GLN A C 1
ATOM 1752 O O . GLN A 1 225 ? 9.087 -4.826 0.342 1.00 96.94 225 GLN A O 1
ATOM 1757 N N . ILE A 1 226 ? 7.303 -6.197 0.484 1.00 96.38 226 ILE A N 1
ATOM 1758 C CA . ILE A 1 226 ? 6.357 -5.128 0.797 1.00 96.38 226 ILE A CA 1
ATOM 1759 C C . ILE A 1 226 ? 6.613 -4.630 2.224 1.00 96.38 226 ILE A C 1
ATOM 1761 O O . ILE A 1 226 ? 7.018 -5.401 3.096 1.00 96.38 226 ILE A O 1
ATOM 1765 N N . ASP A 1 227 ? 6.392 -3.341 2.451 1.00 95.81 227 ASP A N 1
ATOM 1766 C CA . ASP A 1 227 ? 6.485 -2.711 3.770 1.00 95.81 227 ASP A CA 1
ATOM 1767 C C . ASP A 1 227 ? 5.155 -2.106 4.235 1.00 95.81 227 ASP A C 1
ATOM 1769 O O . ASP A 1 227 ? 5.057 -1.620 5.367 1.00 95.81 227 ASP A O 1
ATOM 1773 N N . ARG A 1 228 ? 4.132 -2.124 3.372 1.00 95.38 228 ARG A N 1
ATOM 1774 C CA . ARG A 1 228 ? 2.836 -1.520 3.658 1.00 95.38 228 ARG A CA 1
ATOM 1775 C C . ARG A 1 228 ? 1.673 -2.186 2.947 1.00 95.38 228 ARG A C 1
ATOM 1777 O O . ARG A 1 228 ? 1.822 -2.796 1.887 1.00 95.38 228 ARG A O 1
ATOM 1784 N N . VAL A 1 229 ? 0.496 -1.987 3.527 1.00 95.38 229 VAL A N 1
ATOM 1785 C CA . VAL A 1 229 ? -0.801 -2.237 2.895 1.00 95.38 229 VAL A CA 1
ATOM 1786 C C . VAL A 1 229 ? -1.645 -0.986 3.030 1.00 95.38 229 VAL A C 1
ATOM 1788 O O . VAL A 1 229 ? -1.782 -0.457 4.129 1.00 95.38 229 VAL A O 1
ATOM 1791 N N . VAL A 1 230 ? -2.224 -0.540 1.925 1.00 94.19 230 VAL A N 1
ATOM 1792 C CA . VAL A 1 230 ? -3.137 0.599 1.857 1.00 94.19 230 VAL A CA 1
ATOM 1793 C C . VAL A 1 230 ? -4.480 0.100 1.350 1.00 94.19 230 VAL A C 1
ATOM 1795 O O . VAL A 1 230 ? -4.524 -0.709 0.428 1.00 94.19 230 VAL A O 1
ATOM 1798 N N . PHE A 1 231 ? -5.582 0.552 1.936 1.00 93.81 231 PHE A N 1
ATOM 1799 C CA . PHE A 1 231 ? -6.909 0.277 1.393 1.00 93.81 231 PHE A CA 1
ATOM 1800 C C . PHE A 1 231 ? -7.877 1.424 1.661 1.00 93.81 231 PHE A C 1
ATOM 1802 O O . PHE A 1 231 ? -7.801 2.088 2.695 1.00 93.81 231 PHE A O 1
ATOM 1809 N N . GLY A 1 232 ? -8.799 1.661 0.731 1.00 93.00 232 GLY A N 1
ATOM 1810 C CA . GLY A 1 232 ? -9.705 2.806 0.793 1.00 93.00 232 GLY A CA 1
ATOM 1811 C C . GLY A 1 232 ? -10.666 2.891 -0.388 1.00 93.00 232 GLY A C 1
ATOM 1812 O O . GLY A 1 232 ? -10.618 2.074 -1.301 1.00 93.00 232 GLY A O 1
ATOM 1813 N N . ARG A 1 233 ? -11.579 3.869 -0.348 1.00 84.81 233 ARG A N 1
ATOM 1814 C CA . ARG A 1 233 ? -12.520 4.161 -1.457 1.00 84.81 233 ARG A CA 1
ATOM 1815 C C . ARG A 1 233 ? -12.048 5.284 -2.374 1.00 84.81 233 ARG A C 1
ATOM 1817 O O . ARG A 1 233 ? -12.646 5.505 -3.423 1.00 84.81 233 ARG A O 1
ATOM 1824 N N . GLU A 1 234 ? -11.018 6.014 -1.967 1.00 66.81 234 GLU A N 1
ATOM 1825 C CA . GLU A 1 234 ? -10.356 6.952 -2.857 1.00 66.81 234 GLU A CA 1
ATOM 1826 C C . GLU A 1 234 ? -9.355 6.174 -3.706 1.00 66.81 234 GLU A C 1
ATOM 1828 O O . GLU A 1 234 ? -8.488 5.482 -3.178 1.00 66.81 234 GLU A O 1
ATOM 1833 N N . ARG A 1 235 ? -9.553 6.276 -5.022 1.00 63.06 235 ARG A N 1
ATOM 1834 C CA . ARG A 1 235 ? -8.670 5.845 -6.109 1.00 63.06 235 ARG A CA 1
ATOM 1835 C C . ARG A 1 235 ? -7.207 5.992 -5.687 1.00 63.06 235 ARG A C 1
ATOM 1837 O O . ARG A 1 235 ? -6.684 7.106 -5.668 1.00 63.06 235 ARG A O 1
ATOM 1844 N N . ILE A 1 236 ? -6.545 4.892 -5.331 1.00 66.62 236 ILE A N 1
ATOM 1845 C CA . ILE A 1 236 ? -5.143 4.889 -4.881 1.00 66.62 236 ILE A CA 1
ATOM 1846 C C . ILE A 1 236 ? -4.242 5.481 -5.984 1.00 66.62 236 ILE A C 1
ATOM 1848 O O . ILE A 1 236 ? -3.219 6.092 -5.702 1.00 66.62 236 ILE A O 1
ATOM 1852 N N . ASP A 1 237 ? -4.661 5.410 -7.250 1.00 62.72 237 ASP A N 1
ATOM 1853 C CA . ASP A 1 237 ? -4.058 6.139 -8.371 1.00 62.72 237 ASP A CA 1
ATOM 1854 C C . ASP A 1 237 ? -4.106 7.664 -8.271 1.00 62.72 237 ASP A C 1
ATOM 1856 O O . ASP A 1 237 ? -3.144 8.305 -8.688 1.00 62.72 237 ASP A O 1
ATOM 1860 N N . LEU A 1 238 ? -5.159 8.257 -7.706 1.00 57.28 238 LEU A N 1
ATOM 1861 C CA . LEU A 1 238 ? -5.223 9.710 -7.523 1.00 57.28 238 LEU A CA 1
ATOM 1862 C C . LEU A 1 238 ? -4.198 10.182 -6.489 1.00 57.28 238 LEU A C 1
ATOM 1864 O O . LEU A 1 238 ? -3.582 11.228 -6.675 1.00 57.28 238 LEU A O 1
ATOM 1868 N N . GLN A 1 239 ? -3.949 9.390 -5.441 1.00 60.06 239 GLN A N 1
ATOM 1869 C CA . GLN A 1 239 ? -2.881 9.685 -4.478 1.00 60.06 239 GLN A CA 1
ATOM 1870 C C . GLN A 1 239 ? -1.484 9.532 -5.080 1.00 60.06 239 GLN A C 1
ATOM 1872 O O . GLN A 1 239 ? -0.545 10.200 -4.656 1.00 60.06 239 GLN A O 1
ATOM 1877 N N . LEU A 1 240 ? -1.351 8.691 -6.103 1.00 61.59 240 LEU A N 1
ATOM 1878 C CA . LEU A 1 240 ? -0.121 8.541 -6.872 1.00 61.59 240 LEU A CA 1
ATOM 1879 C C . LEU A 1 240 ? 0.054 9.625 -7.950 1.00 61.59 240 LEU A C 1
ATOM 1881 O O . LEU A 1 240 ? 1.075 9.617 -8.637 1.00 61.59 240 LEU A O 1
ATOM 1885 N N . GLY A 1 241 ? -0.911 10.542 -8.113 1.00 59.38 241 GLY A N 1
ATOM 1886 C CA . GLY A 1 241 ? -0.898 11.557 -9.171 1.00 59.38 241 GLY A CA 1
ATOM 1887 C C . GLY A 1 241 ? -1.007 10.963 -10.579 1.00 59.38 241 GLY A C 1
ATOM 1888 O O . GLY A 1 241 ? -0.497 11.544 -11.535 1.00 59.38 241 GLY A O 1
ATOM 1889 N N . ILE A 1 242 ? -1.617 9.781 -10.709 1.00 66.94 242 ILE A N 1
ATOM 1890 C CA . ILE A 1 242 ? -1.726 9.051 -11.972 1.00 66.94 242 ILE A CA 1
ATOM 1891 C C . ILE A 1 242 ? -3.042 9.433 -12.657 1.00 66.94 242 ILE A C 1
ATOM 1893 O O . ILE A 1 242 ? -4.097 8.890 -12.334 1.00 66.94 242 ILE A O 1
ATOM 1897 N N . ASP A 1 243 ? -2.966 10.314 -13.653 1.00 62.34 243 ASP A N 1
ATOM 1898 C CA . ASP A 1 243 ? -4.075 10.591 -14.572 1.00 62.34 243 ASP A CA 1
ATOM 1899 C C . ASP A 1 243 ? -3.915 9.770 -15.857 1.00 62.34 243 ASP A C 1
ATOM 1901 O O . ASP A 1 243 ? -3.275 10.180 -16.828 1.00 62.34 243 ASP A O 1
ATOM 1905 N N . CYS A 1 244 ? -4.521 8.584 -15.877 1.00 69.25 244 CYS A N 1
ATOM 1906 C CA . CYS A 1 244 ? -4.691 7.833 -17.114 1.00 69.25 244 CYS A CA 1
ATOM 1907 C C . CYS A 1 244 ? -5.900 8.384 -17.864 1.00 69.25 244 CYS A C 1
ATOM 1909 O O . CYS A 1 244 ? -7.036 8.014 -17.574 1.00 69.25 244 CYS A O 1
ATOM 1911 N N . VAL A 1 245 ? -5.664 9.279 -18.825 1.00 52.34 245 VAL A N 1
ATOM 1912 C CA . VAL A 1 245 ? -6.702 9.661 -19.787 1.00 52.34 245 VAL A CA 1
ATOM 1913 C C . VAL A 1 245 ? -7.026 8.413 -20.606 1.00 52.34 245 VAL A C 1
ATOM 1915 O O . VAL A 1 245 ? -6.189 7.942 -21.375 1.00 52.34 245 VAL A O 1
ATOM 1918 N N . GLU A 1 246 ? -8.211 7.840 -20.393 1.00 40.94 246 GLU A N 1
ATOM 1919 C CA . GLU A 1 246 ? -8.745 6.795 -21.266 1.00 40.94 246 GLU A CA 1
ATOM 1920 C C . GLU A 1 246 ? -8.838 7.378 -22.684 1.00 40.94 246 GLU A C 1
ATOM 1922 O O . GLU A 1 246 ? -9.569 8.342 -22.921 1.00 40.94 246 GLU A O 1
ATOM 1927 N N . GLY A 1 247 ? -8.019 6.850 -23.594 1.00 33.00 247 GLY A N 1
ATOM 1928 C CA . GLY A 1 247 ? -8.088 7.139 -25.027 1.00 33.00 247 GLY A CA 1
ATOM 1929 C C . GLY A 1 247 ? -9.118 6.272 -25.728 1.00 33.00 247 GLY A C 1
ATOM 1930 O O . GLY A 1 247 ? -9.267 5.097 -25.320 1.00 33.00 247 GLY A O 1
#

Sequence (247 aa):
MIMKNTEPLHYRPSNTEKFKQTVWIVAVCTLPVLAAAQTPASKLRETIGLDTIGMNLAYVEQQLGPAMRSDGNEHSFMVNGCAFTLTTDQQGRSIHMVEIRTSKACPFTMGQFLSKEDSTPIHGLTFQGVESIAGKWHYKASCIYLCGNGVPSHVYYWLPGDNANRNIEVAFGRDLDDEEVQPALQKMNDRLVAQLSEEFVQFGQFNCLPNKGNEVMAEAMRSVQIDRVVFGRERIDLQLGIDCVEG

Foldseek 3Di:
DDDDDDDDDDDDDDDDDDDDPPPPPPPPPPDPPPPPPDDLLNLCQVLDFLVLFFDQQVVSCVSQNAFPDDDQQWGWDAGQNWIKIFGAPNVSGGTFKIKTFADPSHCDFPCRHQVDPTNHRQHQDFPLNNCVPNDDFQKAWAQLAPPPPPDFTKIWRKDAADVVSVRKIKIFMDTCVDPVLVVLSVQLQVQCCVVPNRVCSRQRVLSLVSPRNRVSNCVSRRNPRTGMMMMGNPDVCVVSVDDNDDD

Radius of gyration: 29.99 Å; chains: 1; bounding box: 70×79×78 Å